Protein AF-A0A960K7E5-F1 (afdb_monomer)

Solvent-accessible surface area (backbone atoms only — not comparable to full-atom values): 12917 Å² total; per-residue (Å²): 133,92,60,56,68,43,69,45,74,51,85,59,84,86,47,90,66,56,57,43,63,43,35,38,43,54,96,95,38,49,34,56,60,48,83,66,49,55,60,58,50,51,51,51,33,57,78,67,61,69,40,82,93,69,65,78,57,83,45,80,41,66,62,38,75,45,74,95,85,47,60,31,55,29,33,35,32,34,93,85,34,39,33,42,33,39,74,40,79,32,82,43,71,47,98,89,32,36,32,28,36,52,84,50,71,50,72,65,62,34,49,53,48,53,44,42,28,70,62,35,52,101,47,26,43,20,35,39,38,35,38,26,38,34,78,76,62,67,31,36,29,55,15,59,74,40,21,49,66,40,26,52,46,55,48,51,28,41,76,59,60,32,43,74,44,28,34,33,26,46,59,55,101,89,47,78,42,78,77,45,80,36,52,63,48,72,71,84,73,75,43,66,63,57,51,50,53,57,55,58,71,67,49,79,79,74,82,75,78,76,53,74,66,65,65,53,64,68,70,72,79,78,79,92,134

Mean predicted aligned error: 7.91 Å

Structure (mmCIF, N/CA/C/O backbone):
data_AF-A0A960K7E5-F1
#
_entry.id   AF-A0A960K7E5-F1
#
loop_
_atom_site.group_PDB
_atom_site.id
_atom_site.type_symbol
_atom_site.label_atom_id
_atom_site.label_alt_id
_atom_site.label_comp_id
_atom_site.label_asym_id
_atom_site.label_entity_id
_atom_site.label_seq_id
_atom_site.pdbx_PDB_ins_code
_atom_site.Cartn_x
_atom_site.Cartn_y
_atom_site.Cartn_z
_atom_site.occupancy
_atom_site.B_iso_or_equiv
_atom_site.auth_seq_id
_atom_site.auth_comp_id
_atom_site.auth_asym_id
_atom_site.auth_atom_id
_atom_site.pdbx_PDB_model_num
ATOM 1 N N . PRO A 1 1 ? 16.855 0.083 -18.896 1.00 81.56 1 PRO A N 1
ATOM 2 C CA . PRO A 1 1 ? 16.862 0.810 -20.190 1.00 81.56 1 PRO A CA 1
ATOM 3 C C . PRO A 1 1 ? 16.372 -0.103 -21.315 1.00 81.56 1 PRO A C 1
ATOM 5 O O . PRO A 1 1 ? 16.656 -1.294 -21.247 1.00 81.56 1 PRO A O 1
ATOM 8 N N . GLY A 1 2 ? 15.638 0.425 -22.300 1.00 90.25 2 GLY A N 1
ATOM 9 C CA . GLY A 1 2 ? 15.092 -0.371 -23.412 1.00 90.25 2 GLY A CA 1
ATOM 10 C C . GLY A 1 2 ? 13.766 -1.089 -23.129 1.00 90.25 2 GLY A C 1
ATOM 11 O O . GLY A 1 2 ? 13.328 -1.879 -23.956 1.00 90.25 2 GLY A O 1
ATOM 12 N N . LEU A 1 3 ? 13.130 -0.824 -21.984 1.00 93.38 3 LEU A N 1
ATOM 13 C CA . LEU A 1 3 ? 11.793 -1.339 -21.682 1.00 93.38 3 LEU A CA 1
ATOM 14 C C . LEU A 1 3 ? 10.736 -0.568 -22.473 1.00 93.38 3 LEU A C 1
ATOM 16 O O . LEU A 1 3 ? 10.879 0.641 -22.678 1.00 93.38 3 LEU A O 1
ATOM 20 N N . ARG A 1 4 ? 9.654 -1.250 -22.860 1.00 94.75 4 ARG A N 1
ATOM 21 C CA . ARG A 1 4 ? 8.454 -0.567 -23.346 1.00 94.75 4 ARG A CA 1
ATOM 22 C C . ARG A 1 4 ? 7.813 0.176 -22.179 1.00 94.75 4 ARG A C 1
ATOM 24 O O . ARG A 1 4 ? 7.693 -0.364 -21.080 1.00 94.75 4 ARG A O 1
ATOM 31 N N . VAL A 1 5 ? 7.416 1.418 -22.425 1.00 95.81 5 VAL A N 1
ATOM 32 C CA . VAL A 1 5 ? 6.756 2.269 -21.438 1.00 95.81 5 VAL A CA 1
ATOM 33 C C . VAL A 1 5 ? 5.568 2.975 -22.068 1.00 95.81 5 VAL A C 1
ATOM 35 O O . VAL A 1 5 ? 5.563 3.222 -23.274 1.00 95.81 5 VAL A O 1
ATOM 38 N N . TRP A 1 6 ? 4.596 3.339 -21.239 1.00 95.31 6 TRP A N 1
ATOM 39 C CA . TRP A 1 6 ? 3.506 4.224 -21.628 1.00 95.31 6 TRP A CA 1
ATOM 40 C C . TRP A 1 6 ? 3.573 5.491 -20.796 1.00 95.31 6 TRP A C 1
ATOM 42 O O . TRP A 1 6 ? 3.848 5.459 -19.591 1.00 95.31 6 TRP A O 1
ATOM 52 N N . ILE A 1 7 ? 3.333 6.608 -21.469 1.00 94.31 7 ILE A N 1
ATOM 53 C CA . ILE A 1 7 ? 3.352 7.936 -20.878 1.00 94.31 7 ILE A CA 1
ATOM 54 C C . ILE A 1 7 ? 2.033 8.637 -21.175 1.00 94.31 7 ILE A C 1
ATOM 56 O O . ILE A 1 7 ? 1.491 8.506 -22.271 1.00 94.31 7 ILE A O 1
ATOM 60 N N . SER A 1 8 ? 1.540 9.404 -20.211 1.00 91.31 8 SER A N 1
ATOM 61 C CA . SER A 1 8 ? 0.435 10.338 -20.414 1.00 91.31 8 SER A CA 1
ATOM 62 C C . SER A 1 8 ? 0.988 11.749 -20.587 1.00 91.31 8 SER A C 1
ATOM 64 O O . SER A 1 8 ? 2.066 12.078 -20.078 1.00 91.31 8 SER A O 1
ATOM 66 N N . ARG A 1 9 ? 0.268 12.604 -21.315 1.00 92.56 9 ARG A N 1
ATOM 67 C CA . ARG A 1 9 ? 0.568 14.038 -21.362 1.00 92.56 9 ARG A CA 1
ATOM 68 C C . ARG A 1 9 ? -0.088 14.708 -20.158 1.00 92.56 9 ARG A C 1
ATOM 70 O O . ARG A 1 9 ? -1.246 14.452 -19.863 1.00 92.56 9 ARG A O 1
ATOM 77 N N . ALA A 1 10 ? 0.651 15.562 -19.462 1.00 89.44 10 ALA A N 1
ATOM 78 C CA . ALA A 1 10 ? 0.099 16.359 -18.378 1.00 89.44 10 ALA A CA 1
ATOM 79 C C . ALA A 1 10 ? -0.728 17.522 -18.942 1.00 89.44 10 ALA A C 1
ATOM 81 O O . ALA A 1 10 ? -0.218 18.298 -19.753 1.00 89.44 10 ALA A O 1
ATOM 82 N N . ASP A 1 11 ? -1.953 17.690 -18.445 1.00 86.81 11 ASP A N 1
ATOM 83 C CA . ASP A 1 11 ? -2.850 18.767 -18.887 1.00 86.81 11 ASP A CA 1
ATOM 84 C C . ASP A 1 11 ? -2.437 20.145 -18.360 1.00 86.81 11 ASP A C 1
ATOM 86 O O . ASP A 1 11 ? -2.745 21.166 -18.966 1.00 86.81 11 ASP A O 1
ATOM 90 N N . ASN A 1 12 ? -1.712 20.199 -17.235 1.00 89.25 12 ASN A N 1
ATOM 91 C CA . ASN A 1 12 ? -1.279 21.460 -16.639 1.00 89.25 12 ASN A CA 1
ATOM 92 C C . ASN A 1 12 ? -0.155 22.111 -17.478 1.00 89.25 12 ASN A C 1
ATOM 94 O O . ASN A 1 12 ? 0.987 21.625 -17.447 1.00 89.25 12 ASN A O 1
ATOM 98 N N . PRO A 1 13 ? -0.409 23.255 -18.144 1.00 87.81 13 PRO A N 1
ATOM 99 C CA . PRO A 1 13 ? 0.581 23.903 -18.997 1.00 87.81 13 PRO A CA 1
ATOM 100 C C . PRO A 1 13 ? 1.795 24.420 -18.212 1.00 87.81 13 PRO A C 1
ATOM 102 O O . PRO A 1 13 ? 2.893 24.462 -18.768 1.00 87.81 13 PRO A O 1
ATOM 105 N N . ALA A 1 14 ? 1.649 24.726 -16.917 1.00 92.62 14 ALA A N 1
ATOM 106 C CA . ALA A 1 14 ? 2.730 25.206 -16.053 1.00 92.62 14 ALA A CA 1
ATOM 107 C C . ALA A 1 14 ? 3.684 24.092 -15.580 1.00 92.62 14 ALA A C 1
ATOM 109 O O . ALA A 1 14 ? 4.725 24.369 -14.981 1.00 92.62 14 ALA A O 1
ATOM 110 N N . ARG A 1 15 ? 3.370 22.814 -15.835 1.00 91.56 15 ARG A N 1
ATOM 111 C CA . ARG A 1 15 ? 4.201 21.696 -15.371 1.00 91.56 15 ARG A CA 1
ATOM 112 C C . ARG A 1 15 ? 5.548 21.679 -16.103 1.00 91.56 15 ARG A C 1
ATOM 114 O O . ARG A 1 15 ? 5.587 21.738 -17.336 1.00 91.56 15 ARG A O 1
ATOM 121 N N . LYS A 1 16 ? 6.650 21.553 -15.348 1.00 94.44 16 LYS A N 1
ATOM 122 C CA . LYS A 1 16 ? 8.018 21.468 -15.900 1.00 94.44 16 LYS A CA 1
ATOM 123 C C . LYS A 1 16 ? 8.194 20.242 -16.801 1.00 94.44 16 LYS A C 1
ATOM 125 O O . LYS A 1 16 ? 8.736 20.356 -17.892 1.00 94.44 16 LYS A O 1
ATOM 130 N N . LEU A 1 17 ? 7.706 19.082 -16.354 1.00 93.38 17 LEU A N 1
ATOM 131 C CA . LEU A 1 17 ? 7.693 17.842 -17.135 1.00 93.38 17 LEU A CA 1
ATOM 132 C C . LEU A 1 17 ? 6.308 17.645 -17.759 1.00 93.38 17 LEU A C 1
ATOM 134 O O . LEU A 1 17 ? 5.315 17.504 -17.040 1.00 93.38 17 LEU A O 1
ATOM 138 N N . LYS A 1 18 ? 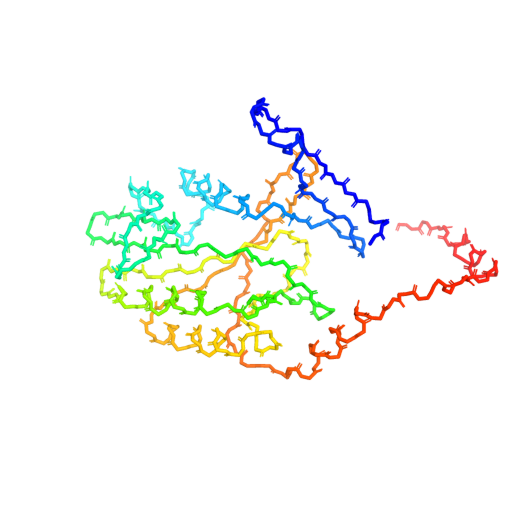6.258 17.649 -19.097 1.00 93.81 18 LYS A N 1
ATOM 139 C CA . LYS A 1 18 ? 5.015 17.574 -19.888 1.00 93.81 18 LYS A CA 1
ATOM 140 C C . LYS A 1 18 ? 4.397 16.182 -19.954 1.00 93.81 18 LYS A C 1
ATOM 142 O O . LYS A 1 18 ? 3.259 16.064 -20.389 1.00 93.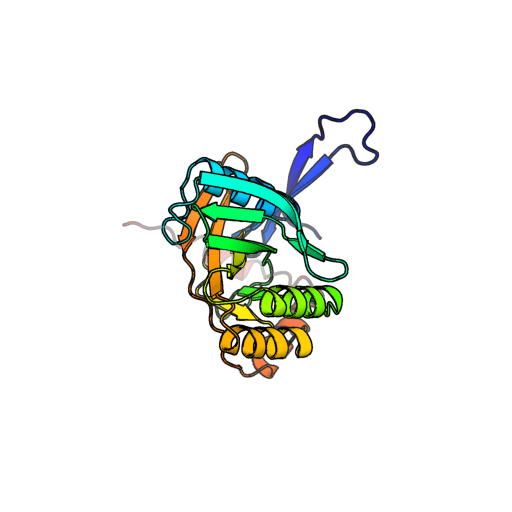81 18 LYS A O 1
ATOM 147 N N . TYR A 1 19 ? 5.127 15.162 -19.523 1.00 93.56 19 TYR A N 1
ATOM 148 C CA . TYR A 1 19 ? 4.677 13.780 -19.550 1.00 93.56 19 TYR A CA 1
ATOM 149 C C . TYR A 1 19 ? 4.834 13.134 -18.175 1.00 93.56 19 TYR A C 1
ATOM 151 O O . TYR A 1 19 ? 5.739 13.493 -17.415 1.00 93.56 19 TYR A O 1
ATOM 159 N N . THR A 1 20 ? 3.951 12.191 -17.868 1.00 90.88 20 THR A N 1
ATOM 160 C CA . THR A 1 20 ? 4.031 11.320 -16.693 1.00 90.88 20 THR A CA 1
ATOM 161 C C . THR A 1 20 ? 4.269 9.897 -17.169 1.00 90.88 20 THR A C 1
ATOM 163 O O . THR A 1 20 ? 3.672 9.461 -18.148 1.00 90.88 20 THR A O 1
ATOM 166 N N . TRP A 1 21 ? 5.166 9.179 -16.497 1.00 92.88 21 TRP A N 1
ATOM 167 C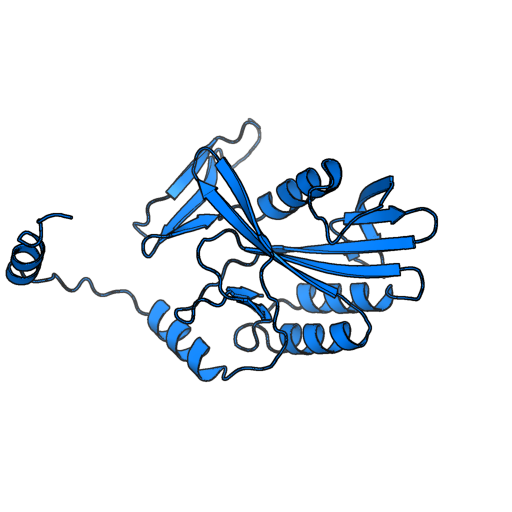 CA . TRP A 1 21 ? 5.385 7.762 -16.758 1.00 92.88 21 TRP A CA 1
ATOM 168 C C . TRP A 1 21 ? 4.335 6.940 -16.012 1.00 92.88 21 TRP A C 1
ATOM 170 O O . TRP A 1 21 ? 4.330 6.918 -14.781 1.00 92.88 21 TRP A O 1
ATOM 180 N N . GLU A 1 22 ? 3.455 6.283 -16.765 1.00 92.31 22 GLU A N 1
ATOM 181 C CA . GLU A 1 22 ? 2.301 5.556 -16.226 1.00 92.31 22 GLU A CA 1
ATOM 182 C C . GLU A 1 22 ? 2.576 4.063 -16.056 1.00 92.31 22 GLU A C 1
ATOM 184 O O . GLU A 1 22 ? 2.198 3.463 -15.047 1.00 92.31 22 GLU A O 1
ATOM 189 N N . LEU A 1 23 ? 3.218 3.458 -17.061 1.00 94.44 23 LEU A N 1
ATOM 190 C CA . LEU A 1 23 ? 3.377 2.012 -17.167 1.00 94.44 23 LEU A CA 1
ATOM 191 C C . LEU A 1 23 ? 4.747 1.616 -17.694 1.00 94.44 23 LEU A C 1
ATOM 193 O O . LEU A 1 23 ? 5.305 2.279 -18.572 1.00 94.44 23 LEU A O 1
ATOM 197 N N . ALA A 1 24 ? 5.239 0.472 -17.238 1.00 94.38 24 ALA A N 1
ATOM 198 C CA . ALA A 1 24 ? 6.416 -0.191 -17.784 1.00 94.38 24 ALA A CA 1
ATOM 199 C C . ALA A 1 24 ? 6.124 -1.666 -18.061 1.00 94.38 24 ALA A C 1
ATOM 201 O O . ALA A 1 24 ? 5.504 -2.334 -17.237 1.00 94.38 24 ALA A O 1
ATOM 202 N N . GLU A 1 25 ? 6.599 -2.181 -19.192 1.00 93.06 25 GLU A N 1
ATOM 203 C CA . GLU A 1 25 ? 6.584 -3.611 -19.494 1.00 93.06 25 GLU A CA 1
ATOM 204 C C . GLU A 1 25 ? 7.951 -4.215 -19.166 1.00 93.06 25 GLU A C 1
ATOM 206 O O . GLU A 1 25 ? 8.972 -3.788 -19.711 1.00 93.06 25 GLU A O 1
ATOM 211 N N . ALA A 1 26 ? 7.976 -5.209 -18.283 1.00 89.88 26 ALA A N 1
ATOM 212 C CA . ALA A 1 26 ? 9.170 -5.977 -17.949 1.00 89.88 26 ALA A CA 1
ATOM 213 C C . ALA A 1 26 ? 8.796 -7.438 -17.684 1.00 89.88 26 ALA A C 1
ATOM 215 O O . ALA A 1 26 ? 7.765 -7.717 -17.076 1.00 89.88 26 ALA A O 1
ATOM 216 N N . ASP A 1 27 ? 9.626 -8.377 -18.142 1.00 85.62 27 ASP A N 1
ATOM 217 C CA . ASP A 1 27 ? 9.429 -9.819 -17.929 1.00 85.62 27 ASP A CA 1
ATOM 218 C C . ASP A 1 27 ? 8.019 -10.319 -18.324 1.00 85.62 27 ASP A C 1
ATOM 220 O O . ASP A 1 27 ? 7.414 -11.137 -17.630 1.00 85.62 27 ASP A O 1
ATOM 224 N N . GLY A 1 28 ? 7.463 -9.774 -19.416 1.00 86.81 28 GLY A N 1
ATOM 225 C CA . GLY A 1 28 ? 6.116 -10.101 -19.906 1.00 86.81 28 GLY A CA 1
ATOM 226 C C . GLY A 1 28 ? 4.969 -9.587 -19.025 1.00 86.81 28 GLY A C 1
ATOM 227 O O . GLY A 1 28 ? 3.845 -10.074 -19.133 1.00 86.81 28 GLY A O 1
ATOM 228 N N . ARG A 1 29 ? 5.235 -8.636 -18.121 1.00 89.94 29 ARG A N 1
ATOM 229 C CA . ARG A 1 29 ? 4.251 -8.043 -17.206 1.00 89.94 29 ARG A CA 1
ATOM 230 C C . ARG A 1 29 ? 4.234 -6.529 -17.328 1.00 89.94 29 ARG A C 1
ATOM 232 O O . ARG A 1 29 ? 5.275 -5.905 -17.516 1.00 89.94 29 ARG A O 1
ATOM 239 N N . ILE A 1 30 ? 3.052 -5.948 -17.147 1.00 92.31 30 ILE A N 1
ATOM 240 C CA . ILE A 1 30 ? 2.865 -4.500 -17.056 1.00 92.31 30 ILE A CA 1
ATOM 241 C C . ILE A 1 30 ? 2.837 -4.089 -15.581 1.00 92.31 30 ILE A C 1
ATOM 243 O O . ILE A 1 30 ? 2.113 -4.679 -14.776 1.00 92.31 30 ILE A O 1
ATOM 247 N N . TYR A 1 31 ? 3.621 -3.068 -15.246 1.00 92.75 31 TYR A N 1
ATOM 248 C CA . TYR A 1 31 ? 3.729 -2.480 -13.914 1.00 92.75 31 TYR A CA 1
ATOM 249 C C . TYR A 1 31 ? 3.270 -1.025 -13.946 1.00 92.75 31 TYR A C 1
ATOM 251 O O . TYR A 1 31 ? 3.716 -0.262 -14.803 1.00 92.75 31 TYR A O 1
ATOM 259 N N . GLY A 1 32 ? 2.427 -0.630 -12.991 1.00 92.50 32 GLY A N 1
ATOM 260 C CA . GLY A 1 32 ? 2.074 0.773 -12.766 1.00 92.50 32 GLY A CA 1
ATOM 261 C C . GLY A 1 32 ? 3.199 1.535 -12.077 1.00 92.50 32 GLY A C 1
ATOM 262 O O . GLY A 1 32 ? 3.615 1.159 -10.981 1.00 92.50 32 GLY A O 1
ATOM 263 N N . THR A 1 33 ? 3.677 2.611 -12.699 1.00 90.06 33 THR A N 1
ATOM 264 C CA . THR A 1 33 ? 4.797 3.421 -12.192 1.00 90.06 33 THR A CA 1
ATOM 265 C C . THR A 1 33 ? 4.353 4.706 -11.502 1.00 90.06 33 THR A C 1
ATOM 267 O O . THR A 1 33 ? 5.121 5.264 -10.719 1.00 90.06 33 THR A O 1
ATOM 270 N N . ASP A 1 34 ? 3.118 5.167 -11.731 1.00 87.62 34 ASP A N 1
ATOM 271 C CA . ASP A 1 34 ? 2.588 6.343 -11.039 1.00 87.62 34 ASP A CA 1
ATOM 272 C C . ASP A 1 34 ? 2.367 6.039 -9.546 1.00 87.62 34 ASP A C 1
ATOM 274 O O . ASP A 1 34 ? 1.553 5.197 -9.143 1.00 87.62 34 ASP A O 1
ATOM 278 N N . THR A 1 35 ? 3.118 6.747 -8.703 1.00 83.62 35 THR A N 1
ATOM 279 C CA . THR A 1 35 ? 3.055 6.625 -7.248 1.00 83.62 35 THR A CA 1
ATOM 280 C C . THR A 1 35 ? 1.862 7.341 -6.624 1.00 83.62 35 THR A C 1
ATOM 282 O O . THR A 1 35 ? 1.485 6.997 -5.507 1.00 83.62 35 THR A O 1
ATOM 285 N N . GLY A 1 36 ? 1.229 8.276 -7.338 1.00 87.44 36 GLY A N 1
ATOM 286 C CA . GLY A 1 36 ? 0.004 8.955 -6.913 1.00 87.44 36 GLY A CA 1
ATOM 287 C C . GLY A 1 36 ? -1.283 8.225 -7.309 1.00 87.44 36 GLY A C 1
ATOM 288 O O . GLY A 1 36 ? -2.343 8.494 -6.737 1.00 87.44 36 GLY A O 1
ATOM 289 N N . LEU A 1 37 ? -1.217 7.289 -8.262 1.00 91.06 37 LEU A N 1
ATOM 290 C CA . LEU A 1 37 ? -2.380 6.529 -8.725 1.00 91.06 37 LEU A CA 1
ATOM 291 C C . LEU A 1 37 ? -3.066 5.697 -7.621 1.00 91.06 37 LEU A C 1
ATOM 293 O O . LEU A 1 37 ? -4.296 5.746 -7.561 1.00 91.06 37 LEU A O 1
ATOM 297 N N . PRO A 1 38 ? -2.353 5.001 -6.708 1.00 94.75 38 PRO A N 1
ATOM 298 C CA . PRO A 1 38 ? -2.977 4.242 -5.623 1.00 94.75 38 PRO A CA 1
ATOM 299 C C . PRO A 1 38 ? -3.942 5.060 -4.774 1.00 94.75 38 PRO A C 1
ATOM 301 O O . PRO A 1 38 ? -5.067 4.623 -4.558 1.00 94.75 38 PRO A O 1
ATOM 304 N N . ASN A 1 39 ? -3.551 6.261 -4.338 1.00 96.00 39 ASN A N 1
ATOM 305 C CA . ASN A 1 39 ? -4.419 7.103 -3.514 1.00 96.00 39 ASN A CA 1
ATOM 306 C C . ASN A 1 39 ? -5.657 7.540 -4.305 1.00 96.00 39 ASN A C 1
ATOM 308 O O . ASN A 1 39 ? -6.774 7.449 -3.799 1.00 96.00 39 ASN A O 1
ATOM 312 N N . ARG A 1 40 ? -5.494 7.945 -5.574 1.00 94.94 40 ARG A N 1
ATOM 313 C CA . ARG A 1 40 ? -6.633 8.311 -6.439 1.00 94.94 40 ARG A CA 1
ATOM 314 C C . ARG A 1 40 ? -7.581 7.132 -6.669 1.00 94.94 40 ARG A C 1
ATOM 316 O O . ARG A 1 40 ? -8.796 7.314 -6.631 1.00 94.94 40 ARG A O 1
ATOM 323 N N . LEU A 1 41 ? -7.038 5.936 -6.885 1.00 95.81 41 LEU A N 1
ATOM 324 C CA . LEU A 1 41 ? -7.813 4.709 -7.048 1.00 95.81 41 LEU A CA 1
ATOM 325 C C . LEU A 1 41 ? -8.568 4.367 -5.762 1.00 95.81 41 LEU A C 1
ATOM 327 O O . LEU A 1 41 ? -9.781 4.192 -5.800 1.00 95.81 41 LEU A O 1
ATOM 331 N N . VAL A 1 42 ? -7.875 4.313 -4.622 1.00 97.38 42 VAL A N 1
ATOM 332 C CA . VAL A 1 42 ? -8.484 3.988 -3.326 1.00 97.38 42 VAL A CA 1
ATOM 333 C C . VAL A 1 42 ? -9.579 4.988 -2.978 1.00 97.38 42 VAL A C 1
ATOM 335 O O . VAL A 1 42 ? -10.647 4.562 -2.550 1.00 97.38 42 VAL A O 1
ATOM 338 N N . ARG A 1 43 ? -9.383 6.283 -3.252 1.00 96.38 43 ARG A N 1
ATOM 339 C CA . ARG A 1 43 ? -10.434 7.292 -3.093 1.00 96.38 43 ARG A CA 1
ATOM 340 C C . ARG A 1 43 ? -11.706 6.920 -3.859 1.00 96.38 43 ARG A C 1
ATOM 342 O O . ARG A 1 43 ? -12.768 6.860 -3.249 1.00 96.38 43 ARG A O 1
ATOM 349 N N . LYS A 1 44 ? -11.597 6.612 -5.157 1.00 95.44 44 LYS A N 1
ATOM 350 C CA . LYS A 1 44 ? -12.751 6.208 -5.982 1.00 95.44 44 LYS A CA 1
ATOM 351 C C . LYS A 1 44 ? -13.410 4.931 -5.460 1.00 95.44 44 LYS A C 1
ATOM 353 O O . LYS A 1 44 ? -14.632 4.851 -5.399 1.00 95.44 44 LYS A O 1
ATOM 358 N N . LEU A 1 45 ? -12.611 3.942 -5.055 1.00 95.62 45 LEU A N 1
ATOM 359 C CA . LEU A 1 45 ? -13.131 2.696 -4.488 1.00 95.62 45 LEU A CA 1
ATOM 360 C C . LEU A 1 45 ? -13.884 2.936 -3.174 1.00 95.62 45 LEU A C 1
ATOM 362 O O . LEU A 1 45 ? -14.865 2.247 -2.907 1.00 95.62 45 LEU A O 1
ATOM 366 N N . LEU A 1 46 ? -13.441 3.897 -2.359 1.00 95.94 46 LEU A N 1
ATOM 367 C CA . LEU A 1 46 ? -14.130 4.284 -1.132 1.00 95.94 46 LEU A CA 1
ATOM 368 C C . LEU A 1 46 ? -15.436 5.035 -1.434 1.00 95.94 46 LEU A C 1
ATOM 370 O O . LEU A 1 46 ? -16.497 4.666 -0.943 1.00 95.94 46 LEU A O 1
ATOM 374 N N . GLU A 1 47 ? -15.389 6.048 -2.297 1.00 93.06 47 GLU A N 1
ATOM 375 C CA . GLU A 1 47 ? -16.574 6.824 -2.695 1.00 93.06 47 GLU A CA 1
ATOM 376 C C . GLU A 1 47 ? -17.666 5.921 -3.299 1.00 93.06 47 GLU A C 1
ATOM 378 O O . GLU A 1 47 ? -18.841 6.052 -2.957 1.00 93.06 47 GLU A O 1
ATOM 383 N N . ASN A 1 48 ? -17.268 4.919 -4.090 1.00 92.81 48 ASN A N 1
ATOM 384 C CA . ASN A 1 48 ? -18.172 3.942 -4.704 1.00 92.81 48 ASN A CA 1
ATOM 385 C C . ASN A 1 48 ? -18.466 2.711 -3.825 1.00 92.81 48 ASN A C 1
ATOM 387 O O . ASN A 1 48 ? -19.146 1.789 -4.273 1.00 92.81 48 ASN A O 1
ATOM 391 N N . ARG A 1 49 ? -17.943 2.650 -2.592 1.00 92.06 49 ARG A N 1
ATOM 392 C CA . ARG A 1 49 ? -18.132 1.529 -1.646 1.00 92.06 49 ARG A CA 1
ATOM 393 C C . ARG A 1 49 ? -17.710 0.153 -2.198 1.00 92.06 49 ARG A C 1
ATOM 395 O O . ARG A 1 49 ? -18.283 -0.874 -1.843 1.00 92.06 49 ARG A O 1
ATOM 402 N N . GLN A 1 50 ? -16.663 0.113 -3.021 1.00 92.88 50 GLN A N 1
ATOM 403 C CA . GLN A 1 50 ? -16.160 -1.086 -3.712 1.00 92.88 50 GLN A CA 1
ATOM 404 C C . GLN A 1 50 ? -15.100 -1.876 -2.918 1.00 92.88 50 GLN A C 1
ATOM 406 O O . GLN A 1 50 ? -14.495 -2.810 -3.439 1.00 92.88 50 GLN A O 1
ATOM 411 N N . LEU A 1 51 ? -14.868 -1.531 -1.647 1.00 92.12 51 LEU A N 1
ATOM 412 C CA . LEU A 1 51 ? -13.995 -2.276 -0.734 1.00 92.12 51 LEU A CA 1
ATOM 413 C C . LEU A 1 51 ? -14.850 -2.979 0.333 1.00 92.12 51 LEU A C 1
ATOM 415 O O . LEU A 1 51 ? -15.031 -2.429 1.415 1.00 92.12 51 LEU A O 1
ATOM 419 N N . PRO A 1 52 ? -15.376 -4.195 0.090 1.00 86.81 52 PRO A N 1
ATOM 420 C CA . PRO A 1 52 ? -16.393 -4.812 0.953 1.00 86.81 52 PRO A CA 1
ATOM 421 C C . PRO A 1 52 ? -15.932 -5.088 2.399 1.00 86.81 52 PRO A C 1
ATOM 423 O O . PRO A 1 52 ? -16.752 -5.168 3.313 1.00 86.81 52 PRO A O 1
ATOM 426 N N . TRP A 1 53 ? -14.620 -5.189 2.641 1.00 89.50 53 TRP A N 1
ATOM 427 C CA . TRP A 1 53 ? -14.046 -5.323 3.991 1.00 89.50 53 TRP A CA 1
ATOM 428 C C . TRP A 1 53 ? -13.820 -3.983 4.712 1.00 89.50 53 TRP A C 1
ATOM 430 O O . TRP A 1 53 ? -13.524 -3.970 5.906 1.00 89.50 53 TRP A O 1
ATOM 440 N N . LEU A 1 54 ? -13.959 -2.864 4.002 1.00 87.00 54 LEU A N 1
ATOM 441 C CA . LEU A 1 54 ? -13.959 -1.499 4.519 1.00 87.00 54 LEU A CA 1
ATOM 442 C C . LEU A 1 54 ? -15.329 -0.895 4.202 1.00 87.00 54 LEU A C 1
ATOM 444 O O . LEU A 1 54 ? -15.477 -0.124 3.263 1.00 87.00 54 LEU A O 1
ATOM 448 N N . THR A 1 55 ? -16.354 -1.298 4.950 1.00 78.38 55 THR A N 1
ATOM 449 C CA . THR A 1 55 ? -17.745 -0.907 4.686 1.00 78.38 55 THR A CA 1
ATOM 450 C C . THR A 1 55 ? -18.382 -0.141 5.835 1.00 78.38 55 THR A C 1
ATOM 452 O O . THR A 1 55 ? -17.921 -0.152 6.983 1.00 78.38 55 THR A O 1
ATOM 455 N N . GLY A 1 56 ? -19.490 0.519 5.491 1.00 80.12 56 GLY A N 1
ATOM 456 C CA . GLY A 1 56 ? -20.417 1.129 6.432 1.00 80.12 56 GLY A CA 1
ATOM 457 C C . GLY A 1 56 ? -20.039 2.528 6.891 1.00 80.12 56 GLY A C 1
ATOM 458 O O . GLY A 1 56 ? -20.687 3.005 7.806 1.00 80.12 56 GLY A O 1
ATOM 459 N N . TYR A 1 57 ? -19.020 3.173 6.323 1.00 92.19 57 TYR A N 1
ATOM 460 C CA . TYR A 1 57 ? -18.785 4.595 6.579 1.00 92.19 57 TYR A CA 1
ATOM 461 C C . TYR A 1 57 ? -19.781 5.471 5.817 1.00 92.19 57 TYR A C 1
ATOM 463 O O . TYR A 1 57 ? -20.244 5.128 4.727 1.00 92.19 57 TYR A O 1
ATOM 471 N N . ASP A 1 58 ? -20.050 6.625 6.409 1.00 91.69 58 ASP A N 1
ATOM 472 C CA . ASP A 1 58 ? -20.917 7.674 5.882 1.00 91.69 58 ASP A CA 1
ATOM 473 C C . ASP A 1 58 ? -20.092 8.893 5.440 1.00 91.69 58 ASP A C 1
ATOM 475 O O . ASP A 1 58 ? -20.574 9.736 4.692 1.00 91.69 58 ASP A O 1
ATOM 479 N N . GLU A 1 59 ? -18.829 8.972 5.874 1.00 95.12 59 GLU A N 1
ATOM 480 C CA . GLU A 1 59 ? -17.909 10.064 5.566 1.00 95.12 59 GLU A CA 1
ATOM 481 C C . GLU A 1 59 ? -16.523 9.524 5.194 1.00 95.12 59 GLU A C 1
ATOM 483 O O . GLU A 1 59 ? -16.026 8.581 5.820 1.00 95.12 59 GLU A O 1
ATOM 488 N N . VAL A 1 60 ? -15.903 10.153 4.192 1.00 96.44 60 VAL A N 1
ATOM 489 C CA . VAL A 1 60 ? -14.534 9.900 3.725 1.00 96.44 60 VAL A CA 1
ATOM 490 C C . VAL A 1 60 ? -13.804 11.239 3.658 1.00 96.44 60 VAL A C 1
ATOM 492 O O . VAL A 1 60 ? -14.187 12.112 2.883 1.00 96.44 60 VAL A O 1
ATOM 495 N N . VAL A 1 61 ? -12.746 11.403 4.451 1.00 96.88 61 VAL A N 1
ATOM 496 C CA . VAL A 1 61 ? -11.924 12.621 4.488 1.00 96.88 61 VAL A CA 1
ATOM 497 C C . VAL A 1 61 ? -10.485 12.266 4.115 1.00 96.88 61 VAL A C 1
ATOM 499 O O . VAL A 1 61 ? -9.837 11.540 4.871 1.00 96.88 61 VAL A O 1
ATOM 502 N N . PRO A 1 62 ? -9.960 12.743 2.975 1.00 96.81 62 PRO A N 1
ATOM 503 C CA . PRO A 1 62 ? -8.560 12.534 2.627 1.00 96.81 62 PRO A CA 1
ATOM 504 C C . PRO A 1 62 ? -7.630 13.412 3.477 1.00 96.81 62 PRO A C 1
ATOM 506 O O . PRO A 1 62 ? -8.042 14.463 3.972 1.00 96.81 62 PRO A O 1
ATOM 509 N N . GLU A 1 63 ? -6.362 13.014 3.603 1.00 95.12 63 GLU A N 1
ATOM 510 C CA . GLU A 1 63 ? -5.282 13.842 4.179 1.00 95.12 63 GLU A CA 1
ATOM 511 C C . GLU A 1 63 ? -5.565 14.359 5.607 1.00 95.12 63 GLU A C 1
ATOM 513 O O . GLU A 1 63 ? -5.144 15.455 6.011 1.00 95.12 63 GLU A O 1
ATOM 518 N N . LYS A 1 64 ? -6.299 13.572 6.403 1.00 95.69 64 LYS A N 1
ATOM 519 C CA . LYS A 1 64 ? -6.676 13.939 7.772 1.00 95.69 64 LYS A CA 1
ATOM 520 C C . LYS A 1 64 ? -5.436 13.918 8.667 1.00 95.69 64 LYS A C 1
ATOM 522 O O . LYS A 1 64 ? -4.740 12.910 8.761 1.00 95.69 64 LYS A O 1
ATOM 527 N N . ARG A 1 65 ? -5.166 15.032 9.355 1.00 93.75 65 ARG A N 1
ATOM 528 C CA . ARG A 1 65 ? -4.097 15.105 10.365 1.00 93.75 65 ARG A CA 1
ATOM 529 C C . ARG A 1 65 ? -4.402 14.186 11.546 1.00 93.75 65 ARG A C 1
ATOM 531 O O . ARG A 1 65 ? -5.537 14.166 12.019 1.00 93.75 65 ARG A O 1
ATOM 538 N N . TYR A 1 66 ? -3.380 13.480 12.015 1.00 88.25 66 TYR A N 1
ATOM 539 C CA . TYR A 1 66 ? -3.430 12.606 13.183 1.00 88.25 66 TYR A CA 1
ATOM 540 C C . TYR A 1 66 ? -2.024 12.441 13.777 1.00 88.25 66 TYR A C 1
ATOM 542 O O . TYR A 1 66 ? -1.031 12.738 13.110 1.00 88.25 66 TYR A O 1
ATOM 550 N N . GLY A 1 67 ? -1.940 11.975 15.025 1.00 80.19 67 GLY A N 1
ATOM 551 C CA . GLY A 1 67 ? -0.659 11.886 15.726 1.00 80.19 67 GLY A CA 1
ATOM 552 C C . GLY A 1 67 ? -0.005 13.260 15.903 1.00 80.19 67 GLY A C 1
ATOM 553 O O . GLY A 1 67 ? -0.685 14.288 15.926 1.00 80.19 67 GLY A O 1
ATOM 554 N N . GLU A 1 68 ? 1.321 13.279 16.030 1.00 76.38 68 GLU A N 1
ATOM 555 C CA . GLU A 1 68 ? 2.064 14.523 16.254 1.00 76.38 68 GLU A CA 1
ATOM 556 C C . GLU A 1 68 ? 2.318 15.293 14.954 1.00 76.38 68 GLU A C 1
ATOM 558 O O . GLU A 1 68 ? 2.253 16.525 14.939 1.00 76.38 68 GLU A O 1
ATOM 563 N N . ARG A 1 69 ? 2.654 14.591 13.860 1.00 83.56 69 ARG A N 1
ATOM 564 C CA . ARG A 1 69 ? 3.108 15.224 12.604 1.00 83.56 69 ARG A CA 1
ATOM 565 C C . ARG A 1 69 ? 2.639 14.506 11.337 1.00 83.56 69 ARG A C 1
ATOM 567 O O . ARG A 1 69 ? 3.088 14.868 10.246 1.00 83.56 69 ARG A O 1
ATOM 574 N N . SER A 1 70 ? 1.732 13.537 11.449 1.00 89.19 70 SER A N 1
ATOM 575 C CA . SER A 1 70 ? 1.289 12.729 10.312 1.00 89.19 70 SER A CA 1
ATOM 576 C C . SER A 1 70 ? -0.058 13.164 9.738 1.00 89.19 70 SER A C 1
ATOM 578 O O . SER A 1 70 ? -0.894 13.827 10.360 1.00 89.19 70 SER A O 1
ATOM 580 N N . ARG A 1 71 ? -0.260 12.785 8.479 1.00 94.31 71 ARG A N 1
ATOM 581 C CA . ARG A 1 71 ? -1.557 12.782 7.807 1.00 94.31 71 ARG A CA 1
ATOM 582 C C . ARG A 1 71 ? -1.802 11.379 7.306 1.00 94.31 71 ARG A C 1
ATOM 584 O O . ARG A 1 71 ? -0.877 10.772 6.773 1.00 94.31 71 ARG A O 1
ATOM 591 N N . VAL A 1 72 ? -3.012 10.886 7.530 1.00 95.44 72 VAL A N 1
ATOM 592 C CA . VAL A 1 72 ? -3.437 9.597 6.997 1.00 95.44 72 VAL A CA 1
ATOM 593 C C . VAL A 1 72 ? -4.025 9.846 5.621 1.00 95.44 72 VAL A C 1
ATOM 595 O O . VAL A 1 72 ? -4.696 10.866 5.421 1.00 95.44 72 VAL A O 1
ATOM 598 N N . ASP A 1 73 ? -3.799 8.923 4.691 1.00 96.81 73 ASP A N 1
ATOM 599 C CA . ASP A 1 73 ? -4.314 9.063 3.329 1.00 96.81 73 ASP A CA 1
ATOM 600 C C . ASP A 1 73 ? -5.840 9.234 3.334 1.00 96.81 73 ASP A C 1
ATOM 602 O O . ASP A 1 73 ? -6.361 10.135 2.674 1.00 96.81 73 ASP A O 1
ATOM 606 N N . PHE A 1 74 ? -6.552 8.432 4.139 1.00 97.81 74 PHE A N 1
ATOM 607 C CA . PHE A 1 74 ? -7.998 8.551 4.327 1.00 97.81 74 PHE A CA 1
ATOM 608 C C . PHE A 1 74 ? -8.428 8.318 5.774 1.00 97.81 74 PHE A C 1
ATOM 610 O O . PHE A 1 7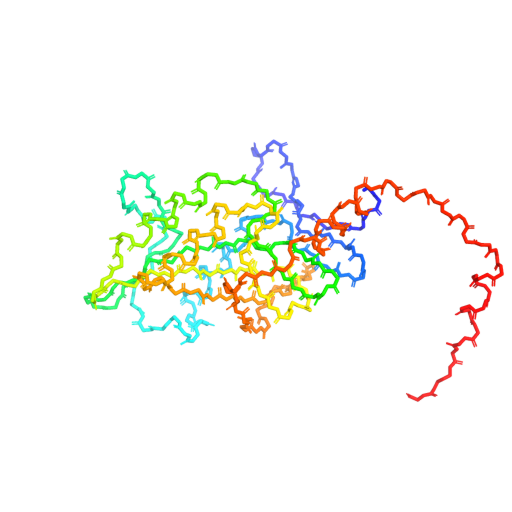4 ? -8.013 7.366 6.431 1.00 97.81 74 PHE A O 1
ATOM 617 N N . TRP A 1 75 ? -9.350 9.144 6.247 1.00 97.56 75 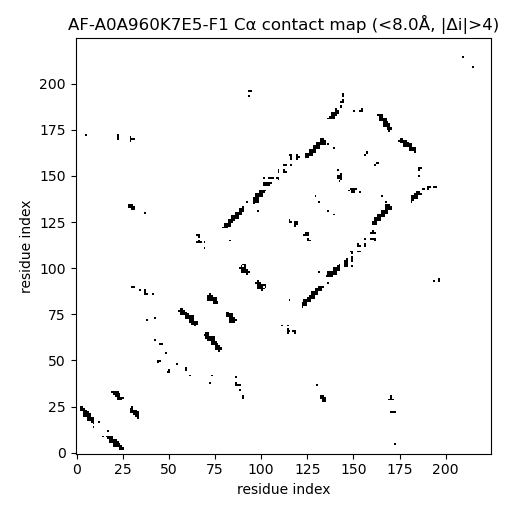TRP A N 1
ATOM 618 C CA . TRP A 1 75 ? -10.117 8.910 7.461 1.00 97.56 75 TRP A CA 1
ATOM 619 C C . TRP A 1 75 ? -11.571 8.624 7.098 1.00 97.56 75 TRP A C 1
ATOM 621 O O . TRP A 1 75 ? -12.187 9.357 6.325 1.00 97.56 75 TRP A O 1
ATOM 631 N N . LEU A 1 76 ? -12.112 7.540 7.645 1.00 97.19 76 LEU A N 1
ATOM 632 C CA . LEU A 1 76 ? -13.470 7.071 7.392 1.00 97.19 76 LEU A CA 1
ATOM 633 C C . LEU A 1 76 ? -14.261 7.109 8.695 1.00 97.19 76 LEU A C 1
ATOM 635 O O . LEU A 1 76 ? -13.759 6.656 9.727 1.00 97.19 76 LEU A O 1
ATOM 639 N N . ARG A 1 77 ? -15.517 7.558 8.654 1.00 95.81 77 ARG A N 1
ATOM 640 C CA . ARG A 1 77 ? -16.377 7.597 9.846 1.00 95.81 77 ARG A CA 1
ATOM 641 C C . ARG A 1 77 ? -17.718 6.919 9.620 1.00 95.81 77 ARG A C 1
ATOM 643 O O . ARG A 1 77 ? -18.372 7.133 8.607 1.00 95.81 77 ARG A O 1
ATOM 650 N N . ARG A 1 78 ? -18.138 6.132 10.615 1.00 92.88 78 ARG A N 1
ATOM 651 C CA . ARG A 1 78 ? -19.474 5.536 10.755 1.00 92.88 78 ARG A CA 1
ATOM 652 C C . ARG A 1 78 ? -20.020 5.854 12.141 1.00 92.88 78 ARG A C 1
ATOM 654 O O . ARG A 1 78 ? -19.631 5.208 13.121 1.00 92.88 78 ARG A O 1
ATOM 661 N N . GLY A 1 79 ? -20.910 6.835 12.252 1.00 92.06 79 GLY A N 1
ATOM 662 C CA . GLY A 1 79 ? -21.375 7.322 13.555 1.00 92.06 79 GLY A CA 1
ATOM 663 C C . GLY A 1 79 ? -20.198 7.714 14.462 1.00 92.06 79 GLY A C 1
ATOM 664 O O . GLY A 1 79 ? -19.491 8.675 14.168 1.00 92.06 79 GLY A O 1
ATOM 665 N N . ARG A 1 80 ? -19.975 6.948 15.544 1.00 91.56 80 ARG A N 1
ATOM 666 C CA . ARG A 1 80 ? -18.869 7.135 16.513 1.00 91.56 80 ARG A CA 1
ATOM 667 C C . ARG A 1 80 ? -17.648 6.238 16.266 1.00 91.56 80 ARG A C 1
ATOM 669 O O . ARG A 1 80 ? -16.761 6.198 17.114 1.00 91.56 80 ARG A O 1
ATOM 676 N N . ARG A 1 81 ? -17.644 5.444 15.192 1.00 94.62 81 ARG A N 1
ATOM 677 C CA . ARG A 1 81 ? -16.522 4.575 14.819 1.00 94.62 81 ARG A CA 1
ATOM 678 C C . ARG A 1 81 ? -15.705 5.242 13.724 1.00 94.62 81 ARG A C 1
ATOM 680 O O . ARG A 1 81 ? -16.267 5.683 12.726 1.00 94.62 81 ARG A O 1
ATOM 687 N N . GLU A 1 82 ? -14.395 5.241 13.893 1.00 95.75 82 GLU A N 1
ATOM 688 C CA . GLU A 1 82 ? -13.440 5.831 12.959 1.00 95.75 82 GLU A CA 1
ATOM 689 C C . GLU A 1 82 ? -12.548 4.751 12.349 1.00 95.75 82 GLU A C 1
ATOM 691 O O . GLU A 1 82 ? -12.354 3.668 12.913 1.00 95.75 82 GLU A O 1
ATOM 696 N N . THR A 1 83 ? -12.021 5.006 11.159 1.00 97.19 83 THR A N 1
ATOM 697 C CA . THR A 1 83 ? -10.997 4.177 10.527 1.00 97.19 83 THR A CA 1
ATOM 698 C C . THR A 1 83 ? -9.965 5.075 9.860 1.00 97.19 83 THR A C 1
ATOM 700 O O . THR A 1 83 ? -10.292 5.793 8.924 1.00 97.19 83 THR A O 1
ATOM 703 N N . TYR A 1 84 ? -8.730 5.022 10.348 1.00 97.44 84 TYR A N 1
ATOM 704 C CA . TYR A 1 84 ? -7.562 5.665 9.754 1.00 97.44 84 TYR A CA 1
ATOM 705 C C . TYR A 1 84 ? -6.952 4.665 8.770 1.00 97.44 84 TYR A C 1
ATOM 707 O O . TYR A 1 84 ? -6.539 3.575 9.173 1.00 97.44 84 TYR A O 1
ATOM 715 N N . LEU A 1 85 ? -6.974 5.000 7.483 1.00 97.75 85 LEU A N 1
ATOM 716 C CA . LEU A 1 85 ? -6.557 4.147 6.378 1.00 97.75 85 LEU A CA 1
ATOM 717 C C . LEU A 1 85 ? -5.328 4.728 5.677 1.00 97.75 85 LEU A C 1
ATOM 719 O O . LEU A 1 85 ? -5.433 5.694 4.926 1.00 97.75 85 LEU A O 1
ATOM 723 N N . GLU A 1 86 ? -4.191 4.075 5.874 1.00 97.38 86 GLU A N 1
ATOM 724 C CA . GLU A 1 86 ? -2.944 4.358 5.170 1.00 97.38 86 GLU A CA 1
ATOM 725 C C . GLU A 1 86 ? -2.841 3.476 3.915 1.00 97.38 86 GLU A C 1
ATOM 727 O O . GLU A 1 86 ? -3.015 2.255 3.973 1.00 97.38 86 GLU A O 1
ATOM 732 N N . VAL A 1 87 ? -2.525 4.072 2.773 1.00 97.44 87 VAL A N 1
ATOM 733 C CA . VAL A 1 87 ? -2.324 3.417 1.483 1.00 97.44 87 VAL A CA 1
ATOM 734 C C . VAL A 1 87 ? -0.828 3.288 1.213 1.00 97.44 87 VAL A C 1
ATOM 736 O O . VAL A 1 87 ? -0.048 4.228 1.353 1.00 97.44 87 VAL A O 1
ATOM 739 N N . LYS A 1 88 ? -0.393 2.091 0.816 1.00 96.06 88 LYS A N 1
ATOM 740 C CA . LYS A 1 88 ? 1.000 1.813 0.453 1.00 96.06 88 LYS A CA 1
ATOM 741 C C . LYS A 1 88 ? 1.074 1.247 -0.950 1.00 96.06 88 LYS A C 1
ATOM 743 O O . LYS A 1 88 ? 0.475 0.220 -1.255 1.00 96.06 88 LYS A O 1
ATOM 748 N N . ASN A 1 89 ? 1.845 1.902 -1.802 1.00 94.69 89 ASN A N 1
ATOM 749 C CA . ASN A 1 89 ? 2.111 1.403 -3.139 1.00 94.69 89 ASN A CA 1
ATOM 750 C C . ASN A 1 89 ? 3.179 0.310 -3.077 1.00 94.69 89 ASN A C 1
ATOM 752 O O . ASN A 1 89 ? 4.275 0.556 -2.579 1.00 94.69 89 ASN A O 1
ATOM 756 N N . CYS A 1 90 ? 2.864 -0.896 -3.540 1.00 94.62 90 CYS A N 1
ATOM 757 C CA . CYS A 1 90 ? 3.772 -2.035 -3.483 1.00 94.62 90 CYS A CA 1
ATOM 758 C C . CYS A 1 90 ? 4.126 -2.469 -4.903 1.00 94.62 90 CYS A C 1
ATOM 760 O O . CYS A 1 90 ? 3.273 -2.966 -5.636 1.00 94.62 90 CYS A O 1
ATOM 762 N N . HIS A 1 91 ? 5.390 -2.265 -5.278 1.00 89.12 91 HIS A N 1
ATOM 763 C CA . HIS A 1 91 ? 5.890 -2.453 -6.645 1.00 89.12 91 HIS A CA 1
ATOM 764 C C . HIS A 1 91 ? 6.936 -3.555 -6.792 1.00 89.12 91 HIS A C 1
ATOM 766 O O . HIS A 1 91 ? 7.227 -3.988 -7.903 1.00 89.12 91 HIS A O 1
ATOM 772 N N . LEU A 1 92 ? 7.508 -4.018 -5.682 1.00 92.12 92 LEU A N 1
ATOM 773 C CA . LEU A 1 92 ? 8.632 -4.941 -5.706 1.00 92.12 92 LEU A CA 1
ATOM 774 C C . LEU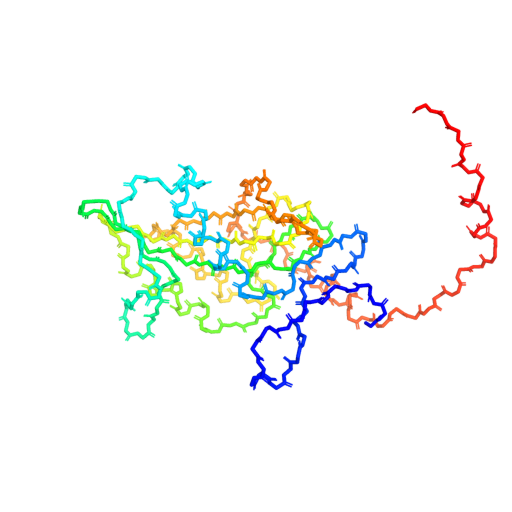 A 1 92 ? 8.153 -6.392 -5.723 1.00 92.12 92 LEU A C 1
ATOM 776 O O . LEU A 1 92 ? 7.746 -6.915 -4.690 1.00 92.12 92 LEU A O 1
ATOM 780 N N . LEU A 1 93 ? 8.244 -7.049 -6.878 1.00 93.19 93 LEU A N 1
ATOM 781 C CA . LEU A 1 93 ? 7.912 -8.463 -7.070 1.00 93.19 93 LEU A CA 1
ATOM 782 C C . LEU A 1 93 ? 9.176 -9.292 -7.261 1.00 93.19 93 LEU A C 1
ATOM 784 O O . LEU A 1 93 ? 10.035 -8.947 -8.071 1.00 93.19 93 LEU A O 1
ATOM 788 N N . TYR A 1 94 ? 9.264 -10.420 -6.563 1.00 92.50 94 TYR A N 1
ATOM 789 C CA . TYR A 1 94 ? 10.353 -11.375 -6.752 1.00 92.50 94 TYR A CA 1
ATOM 790 C C . TYR A 1 94 ? 9.885 -12.688 -7.409 1.00 92.50 94 TYR A C 1
ATOM 792 O O . TYR A 1 94 ? 8.685 -12.971 -7.447 1.00 92.50 94 TYR A O 1
ATOM 800 N N . PRO A 1 95 ? 10.814 -13.524 -7.927 1.00 91.62 95 PRO A N 1
ATOM 801 C CA . PRO A 1 95 ? 10.493 -14.776 -8.622 1.00 91.62 95 PRO A CA 1
ATOM 802 C C . PRO A 1 95 ? 9.662 -15.809 -7.848 1.00 91.62 95 PRO A C 1
ATOM 804 O O . PRO A 1 95 ? 9.112 -16.721 -8.459 1.00 91.62 95 PRO A O 1
ATOM 807 N N . ASP A 1 96 ? 9.530 -15.709 -6.523 1.00 92.56 96 ASP A N 1
ATOM 808 C CA . ASP A 1 96 ? 8.575 -16.545 -5.781 1.00 92.56 96 ASP A CA 1
ATOM 809 C C . ASP A 1 96 ? 7.110 -16.103 -5.926 1.00 92.56 96 ASP A C 1
ATOM 811 O O . ASP A 1 96 ? 6.214 -16.762 -5.387 1.00 92.56 96 ASP A O 1
ATOM 815 N N . GLY A 1 97 ? 6.862 -15.026 -6.671 1.00 94.00 97 GLY A N 1
ATOM 816 C CA . GLY A 1 97 ? 5.545 -14.456 -6.918 1.00 94.00 97 GLY A CA 1
ATOM 817 C C . GLY A 1 97 ? 5.029 -13.611 -5.759 1.00 94.00 97 GLY A C 1
ATOM 818 O O . GLY A 1 97 ? 3.829 -13.358 -5.702 1.00 94.00 97 GLY A O 1
ATOM 819 N N . ARG A 1 98 ? 5.883 -13.207 -4.812 1.00 96.62 98 ARG A N 1
ATOM 820 C CA . ARG A 1 98 ? 5.484 -12.362 -3.679 1.00 96.62 98 ARG A CA 1
ATOM 821 C C . ARG A 1 98 ? 5.878 -10.914 -3.905 1.00 96.62 98 ARG A C 1
ATOM 823 O O . ARG A 1 98 ? 6.969 -10.636 -4.405 1.00 96.62 98 ARG A O 1
ATOM 830 N N . ALA A 1 99 ? 4.988 -10.012 -3.507 1.00 96.88 99 ALA A N 1
ATOM 831 C CA . ALA A 1 99 ? 5.250 -8.584 -3.517 1.00 96.88 99 ALA A CA 1
ATOM 832 C C . ALA A 1 99 ? 5.749 -8.123 -2.140 1.00 96.88 99 ALA A C 1
ATOM 834 O O . ALA A 1 99 ? 5.295 -8.618 -1.104 1.00 96.88 99 ALA A O 1
ATOM 835 N N . TYR A 1 100 ? 6.686 -7.182 -2.128 1.00 96.44 100 TYR A N 1
ATOM 836 C CA . TYR A 1 100 ? 7.383 -6.727 -0.933 1.00 96.44 100 TYR A CA 1
ATOM 837 C C . TYR A 1 100 ? 7.277 -5.212 -0.775 1.00 96.44 100 TYR A C 1
ATOM 839 O O . TYR A 1 100 ? 7.351 -4.462 -1.748 1.00 96.44 100 TYR A O 1
ATOM 847 N N . PHE A 1 101 ? 7.115 -4.753 0.462 1.00 96.25 101 PHE A N 1
ATOM 848 C CA . PHE A 1 101 ? 7.143 -3.330 0.793 1.00 96.25 101 PHE A CA 1
ATOM 849 C C . PHE A 1 101 ? 7.898 -3.080 2.109 1.00 96.25 101 PHE A C 1
ATOM 851 O O . PHE A 1 101 ? 7.647 -3.793 3.079 1.00 96.25 101 PHE A O 1
ATOM 858 N N . PRO A 1 102 ? 8.766 -2.064 2.204 1.00 95.12 102 PRO A N 1
ATOM 859 C CA . PRO A 1 102 ? 9.206 -1.188 1.120 1.00 95.12 102 PRO A CA 1
ATOM 860 C C . PRO A 1 102 ? 10.278 -1.858 0.238 1.00 95.12 102 PRO A C 1
ATOM 862 O O . PRO A 1 102 ? 10.712 -2.987 0.487 1.00 95.12 102 PRO A O 1
ATOM 865 N N . ASP A 1 103 ? 10.691 -1.163 -0.815 1.00 91.62 103 ASP A N 1
AT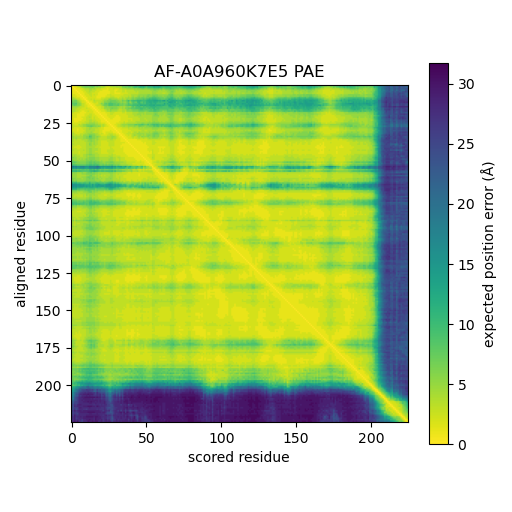OM 866 C CA . ASP A 1 103 ? 11.790 -1.528 -1.718 1.00 91.62 103 ASP A CA 1
ATOM 867 C C . ASP A 1 103 ? 13.135 -0.870 -1.342 1.00 91.62 103 ASP A C 1
ATOM 869 O O . ASP A 1 103 ? 14.191 -1.252 -1.854 1.00 91.62 103 ASP A O 1
ATOM 873 N N . ALA A 1 104 ? 13.117 0.064 -0.392 1.00 91.38 104 ALA A N 1
ATOM 874 C CA . ALA A 1 104 ? 14.277 0.691 0.230 1.00 91.38 104 ALA A CA 1
ATOM 875 C C . ALA A 1 104 ? 13.969 1.068 1.690 1.00 91.38 104 ALA A C 1
ATOM 877 O O . ALA A 1 104 ? 12.809 1.091 2.096 1.00 91.38 104 ALA A O 1
ATOM 878 N N . VAL A 1 105 ? 15.009 1.376 2.470 1.00 94.00 105 VAL A N 1
ATOM 879 C CA . VAL A 1 105 ? 14.858 1.844 3.857 1.00 94.00 105 VAL A CA 1
ATOM 880 C C . VAL A 1 105 ? 14.060 3.148 3.891 1.00 94.00 105 VAL A C 1
ATOM 882 O O . VAL A 1 105 ? 14.342 4.071 3.123 1.00 94.00 105 VAL A O 1
ATOM 885 N N . SER A 1 106 ? 13.075 3.231 4.788 1.00 88.75 106 SER A N 1
ATOM 886 C CA . SER A 1 106 ? 12.270 4.431 5.003 1.00 88.75 106 SER A CA 1
ATOM 887 C C . SER A 1 106 ? 11.892 4.598 6.476 1.00 88.75 106 SER A C 1
ATOM 889 O O . SER A 1 106 ? 10.878 4.077 6.952 1.00 88.75 106 SER A O 1
ATOM 891 N N . ASP A 1 107 ? 12.652 5.432 7.188 1.00 90.50 107 ASP A N 1
ATOM 892 C CA . ASP A 1 107 ? 12.356 5.781 8.585 1.00 90.50 107 ASP A CA 1
ATOM 893 C C . ASP A 1 107 ? 10.958 6.392 8.733 1.00 90.50 107 ASP A C 1
ATOM 895 O O . ASP A 1 107 ? 10.217 6.080 9.669 1.00 90.50 107 ASP A O 1
ATOM 899 N N . ARG A 1 108 ? 10.550 7.196 7.743 1.00 90.31 108 ARG A N 1
ATOM 900 C CA . ARG A 1 108 ? 9.219 7.803 7.683 1.00 90.31 108 ARG A CA 1
ATOM 901 C C . ARG A 1 108 ? 8.106 6.756 7.634 1.00 90.31 108 ARG A C 1
ATOM 903 O O . ARG A 1 108 ? 7.103 6.917 8.323 1.00 90.31 108 ARG A O 1
ATOM 910 N N . ALA A 1 109 ? 8.266 5.689 6.849 1.00 91.75 109 ALA A N 1
ATOM 911 C CA . ALA A 1 109 ? 7.250 4.643 6.751 1.00 91.75 109 ALA A CA 1
ATOM 912 C C . ALA A 1 109 ? 7.049 3.922 8.094 1.00 91.75 109 ALA A C 1
ATOM 914 O O . ALA A 1 109 ? 5.913 3.651 8.484 1.00 91.75 109 ALA A O 1
ATOM 915 N N . SER A 1 110 ? 8.139 3.660 8.821 1.00 94.44 110 SER A N 1
ATOM 916 C CA . SER A 1 110 ? 8.083 3.058 10.158 1.00 94.44 110 SER A CA 1
ATOM 917 C C . SER A 1 110 ? 7.461 4.005 11.191 1.00 94.44 110 SER A C 1
ATOM 919 O O . SER A 1 110 ? 6.634 3.572 11.991 1.00 94.44 110 SER A O 1
ATOM 921 N N . ALA A 1 111 ? 7.806 5.297 11.161 1.00 93.00 111 ALA A N 1
ATOM 922 C CA . ALA A 1 111 ? 7.210 6.307 12.038 1.00 93.00 111 ALA A CA 1
ATOM 923 C C . ALA A 1 111 ? 5.688 6.419 11.837 1.00 93.00 111 ALA A C 1
ATOM 925 O O . ALA A 1 111 ? 4.935 6.300 12.802 1.00 93.00 111 ALA A O 1
ATOM 926 N N . HIS A 1 112 ? 5.234 6.516 10.582 1.00 93.06 112 HIS A N 1
ATOM 927 C CA . HIS A 1 112 ? 3.807 6.555 10.245 1.00 93.06 112 HIS A CA 1
ATOM 928 C C . HIS A 1 112 ? 3.050 5.326 10.776 1.00 93.06 112 HIS A C 1
ATOM 930 O O . HIS A 1 112 ? 1.942 5.469 11.290 1.00 93.06 112 HIS A O 1
ATOM 936 N N . LEU A 1 113 ? 3.634 4.120 10.689 1.00 95.25 113 LEU A N 1
ATOM 937 C CA . LEU A 1 113 ? 3.008 2.911 11.237 1.00 95.25 113 LEU A CA 1
ATOM 938 C C . LEU A 1 113 ? 2.830 2.979 12.756 1.00 95.25 113 LEU A C 1
ATOM 940 O O . LEU A 1 113 ? 1.784 2.561 13.251 1.00 95.25 113 LEU A O 1
ATOM 944 N N . ARG A 1 114 ? 3.823 3.493 13.491 1.00 95.81 114 ARG A N 1
ATOM 945 C CA . ARG A 1 114 ? 3.727 3.642 14.953 1.00 95.81 114 ARG A CA 1
ATOM 946 C C . ARG A 1 114 ? 2.671 4.670 15.339 1.00 95.81 114 ARG A C 1
ATOM 948 O O . ARG A 1 114 ? 1.840 4.383 16.193 1.00 95.81 114 ARG A O 1
ATOM 955 N N . GLU A 1 115 ? 2.647 5.818 14.667 1.00 95.12 115 GLU A N 1
ATOM 956 C CA . GLU A 1 115 ? 1.606 6.831 14.883 1.00 95.12 115 GLU A CA 1
ATOM 957 C C . GLU A 1 115 ? 0.212 6.278 14.558 1.00 95.12 115 GLU A C 1
ATOM 959 O O . GLU A 1 115 ? -0.752 6.548 15.273 1.00 95.12 115 GLU A O 1
ATOM 964 N N . LEU A 1 116 ? 0.094 5.461 13.505 1.00 95.44 116 LEU A N 1
ATOM 965 C CA . LEU A 1 116 ? -1.168 4.826 13.126 1.00 95.44 116 LEU A CA 1
ATOM 966 C C . LEU A 1 116 ? -1.628 3.809 14.179 1.00 95.44 116 LEU A C 1
ATOM 968 O O . LEU A 1 116 ? -2.818 3.700 14.458 1.00 95.44 116 LEU A O 1
ATOM 972 N N . ALA A 1 117 ? -0.699 3.075 14.786 1.00 95.88 117 ALA A N 1
ATOM 973 C CA . ALA A 1 117 ? -1.012 2.152 15.870 1.00 95.88 117 ALA A CA 1
ATOM 974 C C . ALA A 1 117 ? -1.455 2.881 17.144 1.00 95.88 117 ALA A C 1
ATOM 976 O O . ALA A 1 117 ? -2.396 2.441 17.798 1.00 95.88 117 ALA A O 1
ATOM 977 N N . ALA A 1 118 ? -0.837 4.026 17.449 1.00 95.19 118 ALA A N 1
ATOM 978 C CA . ALA A 1 118 ? -1.141 4.822 18.635 1.00 95.19 118 ALA A CA 1
ATOM 979 C C . ALA A 1 118 ? -2.582 5.363 18.662 1.00 95.19 118 ALA A C 1
ATOM 981 O O . ALA A 1 118 ? -3.120 5.605 19.740 1.00 95.19 118 ALA A O 1
ATOM 982 N N . VAL A 1 119 ? -3.227 5.531 17.501 1.00 93.31 119 VAL A N 1
ATOM 983 C CA . VAL A 1 119 ? -4.640 5.946 17.437 1.00 93.31 119 VAL A CA 1
ATOM 984 C C . VAL A 1 119 ? -5.625 4.776 17.516 1.00 93.31 119 VAL A C 1
ATOM 986 O O . VAL A 1 119 ? -6.826 5.007 17.638 1.00 93.31 119 VAL A O 1
ATOM 989 N N . ALA A 1 120 ? -5.165 3.524 17.435 1.00 94.00 120 ALA A N 1
ATOM 990 C CA . ALA A 1 120 ? -6.045 2.361 17.462 1.00 94.00 120 ALA A CA 1
ATOM 991 C C . ALA A 1 120 ? -6.695 2.171 18.844 1.00 94.00 120 ALA A C 1
ATOM 993 O O . ALA A 1 120 ? -6.059 2.306 19.885 1.00 94.00 120 ALA A O 1
ATOM 994 N N . GLY A 1 121 ? -7.978 1.809 18.864 1.00 93.06 121 GLY A N 1
ATOM 995 C CA . GLY A 1 121 ? -8.715 1.598 20.108 1.00 93.06 121 GLY A CA 1
ATOM 996 C C . GLY A 1 121 ? -10.127 1.049 19.893 1.00 93.06 121 GLY A C 1
ATOM 997 O O . GLY A 1 121 ? -10.518 0.750 18.764 1.00 93.06 121 GLY A O 1
ATOM 998 N N . PRO A 1 122 ? -10.959 0.951 20.950 1.00 92.06 122 PRO A N 1
ATOM 999 C CA . PRO A 1 122 ? -12.278 0.303 20.879 1.00 92.06 122 PRO A CA 1
ATOM 1000 C C . PRO A 1 122 ? -13.230 0.862 19.806 1.00 92.06 122 PRO A C 1
ATOM 1002 O O . PRO A 1 122 ? -14.126 0.163 19.323 1.00 92.06 122 PRO A O 1
ATOM 1005 N N . ARG A 1 123 ? -13.057 2.134 19.429 1.00 93.81 123 ARG A N 1
ATOM 1006 C CA . ARG A 1 123 ? -13.865 2.825 18.409 1.00 93.81 123 ARG A CA 1
ATOM 1007 C C . ARG A 1 123 ? -13.056 3.329 17.219 1.00 93.81 123 ARG A C 1
ATOM 1009 O O . ARG A 1 123 ? -13.654 3.857 16.287 1.00 93.81 123 ARG A O 1
ATOM 1016 N N . VAL A 1 124 ? -11.742 3.136 17.221 1.00 95.25 124 VAL A N 1
ATOM 1017 C CA . VAL A 1 124 ? -10.848 3.640 16.181 1.00 95.25 124 VAL A CA 1
ATOM 1018 C C . VAL A 1 124 ? -10.087 2.469 15.587 1.00 95.25 124 VAL A C 1
ATOM 1020 O O . VAL A 1 124 ? -9.326 1.790 16.272 1.00 95.25 124 VAL A O 1
ATOM 1023 N N . ARG A 1 125 ? -10.308 2.213 14.300 1.00 95.56 125 ARG A N 1
ATOM 1024 C CA . ARG A 1 125 ? -9.550 1.213 13.552 1.00 95.56 125 ARG A CA 1
ATOM 1025 C C . ARG A 1 125 ? -8.375 1.879 12.854 1.00 95.56 125 ARG A C 1
ATOM 1027 O O . ARG A 1 125 ? -8.529 2.922 12.232 1.00 95.56 125 ARG A O 1
ATOM 1034 N N . ALA A 1 126 ? -7.231 1.224 12.913 1.00 96.88 126 ALA A N 1
ATOM 1035 C CA . ALA A 1 126 ? -6.050 1.553 12.139 1.00 96.88 126 ALA A CA 1
ATOM 1036 C C . ALA A 1 126 ? -5.884 0.506 11.036 1.00 96.88 126 ALA A C 1
ATOM 1038 O O . ALA A 1 126 ? -5.911 -0.699 11.313 1.00 96.88 126 ALA A O 1
ATOM 1039 N N . HIS A 1 127 ? -5.747 0.940 9.787 1.00 97.81 127 HIS A N 1
ATOM 1040 C CA . HIS A 1 127 ? -5.736 0.049 8.632 1.00 97.81 127 HIS A CA 1
ATOM 1041 C C . HIS A 1 127 ? -4.660 0.456 7.629 1.00 97.81 127 HIS A C 1
ATOM 1043 O O . HIS A 1 127 ? -4.554 1.618 7.263 1.00 97.81 127 HIS A O 1
ATOM 1049 N N . VAL A 1 128 ? -3.901 -0.520 7.138 1.00 98.25 128 VAL A N 1
ATOM 1050 C CA . VAL A 1 128 ? -2.946 -0.359 6.039 1.00 98.25 128 VAL A CA 1
ATOM 1051 C C . VAL A 1 128 ? -3.437 -1.149 4.828 1.00 98.25 128 VAL A C 1
ATOM 1053 O O . VAL A 1 128 ? -3.696 -2.353 4.918 1.00 98.25 128 VAL A O 1
ATOM 1056 N N . LEU A 1 129 ? -3.567 -0.479 3.687 1.00 98.50 129 LEU A N 1
ATOM 1057 C CA . LEU A 1 129 ? -3.929 -1.079 2.409 1.00 98.50 129 LEU A CA 1
ATOM 1058 C C . LEU A 1 129 ? -2.750 -1.007 1.440 1.00 98.50 129 LEU A C 1
ATOM 1060 O O . LEU A 1 129 ? -2.394 0.064 0.956 1.00 98.50 129 LEU A O 1
ATOM 1064 N N . PHE A 1 130 ? -2.178 -2.161 1.108 1.00 98.19 130 PHE A N 1
ATOM 1065 C CA . PHE A 1 130 ? -1.221 -2.264 0.014 1.00 98.19 130 PHE A CA 1
ATOM 1066 C C . PHE A 1 130 ? -1.944 -2.316 -1.335 1.00 98.19 130 PHE A C 1
ATOM 1068 O O . PHE A 1 130 ? -2.895 -3.078 -1.517 1.00 98.19 130 PHE A O 1
ATOM 1075 N N . VAL A 1 131 ? -1.464 -1.542 -2.298 1.00 98.00 131 VAL A N 1
ATOM 1076 C CA . VAL A 1 131 ? -1.937 -1.556 -3.682 1.00 98.00 131 VAL A CA 1
ATOM 1077 C C . VAL A 1 131 ? -0.816 -2.106 -4.551 1.00 98.00 131 VAL A C 1
ATOM 1079 O O . VAL A 1 131 ? 0.239 -1.485 -4.673 1.00 98.00 131 VAL A O 1
ATOM 1082 N N . CYS A 1 132 ? -1.032 -3.287 -5.128 1.00 96.75 132 CYS A N 1
ATOM 1083 C CA . CYS A 1 132 ? -0.084 -3.940 -6.022 1.00 96.75 132 CYS A CA 1
ATOM 1084 C C . CYS A 1 132 ? -0.498 -3.700 -7.471 1.00 96.75 132 CYS A C 1
ATOM 1086 O O . CYS A 1 132 ? -1.400 -4.362 -7.976 1.00 96.75 132 CYS A O 1
ATOM 1088 N N . GLN A 1 133 ? 0.172 -2.760 -8.136 1.00 93.94 133 GLN A N 1
ATOM 1089 C CA . GLN A 1 133 ? -0.100 -2.388 -9.529 1.00 93.94 133 GLN A CA 1
ATOM 1090 C C . GLN A 1 133 ? 0.621 -3.314 -10.520 1.00 93.94 133 GLN A C 1
ATOM 1092 O O . GLN A 1 133 ? 1.434 -2.858 -11.324 1.00 93.94 133 GLN A O 1
ATOM 1097 N N . MET A 1 134 ? 0.405 -4.624 -10.394 1.00 92.88 134 MET A N 1
ATOM 1098 C CA . MET A 1 134 ? 1.031 -5.643 -11.239 1.00 92.88 134 MET A CA 1
ATOM 1099 C C . MET A 1 134 ? 0.248 -6.966 -11.190 1.00 92.88 134 MET A C 1
ATOM 1101 O O . MET A 1 134 ? -0.366 -7.269 -10.163 1.00 92.88 134 MET A O 1
ATOM 1105 N N . PRO A 1 135 ? 0.304 -7.791 -12.250 1.00 92.25 135 PRO A N 1
ATOM 1106 C CA . PRO A 1 135 ? -0.341 -9.099 -12.267 1.00 92.25 135 PRO A CA 1
ATOM 1107 C C . PRO A 1 135 ? 0.431 -10.170 -11.487 1.00 92.25 135 PRO A C 1
ATOM 1109 O O . PRO A 1 135 ? 1.662 -10.167 -11.427 1.00 92.25 135 PRO A O 1
ATOM 1112 N N . GLY A 1 136 ? -0.301 -11.173 -10.997 1.00 91.25 136 GLY A N 1
ATOM 1113 C CA . GLY A 1 136 ? 0.264 -12.458 -10.576 1.00 91.25 136 GLY A CA 1
ATOM 1114 C C . GLY A 1 136 ? 0.853 -12.466 -9.166 1.00 91.25 136 GLY A C 1
ATOM 1115 O O . GLY A 1 136 ? 1.700 -13.309 -8.860 1.00 91.25 136 GLY A O 1
ATOM 1116 N N . VAL A 1 137 ? 0.415 -11.554 -8.293 1.00 96.06 137 VAL A N 1
ATOM 1117 C CA . VAL A 1 137 ? 0.928 -11.464 -6.919 1.00 96.06 137 VAL A CA 1
ATOM 1118 C C . VAL A 1 137 ? 0.290 -12.541 -6.048 1.00 96.06 137 VAL A C 1
ATOM 1120 O O . VAL A 1 137 ? -0.910 -12.539 -5.800 1.00 96.06 137 VAL A O 1
ATOM 1123 N N . LYS A 1 138 ? 1.068 -13.483 -5.527 1.00 97.25 138 LYS A N 1
ATOM 1124 C CA . LYS A 1 138 ? 0.543 -14.545 -4.652 1.00 97.25 138 LYS A CA 1
ATOM 1125 C C . LYS A 1 138 ? 0.212 -14.028 -3.254 1.00 97.25 138 LYS A C 1
ATOM 1127 O O . LYS A 1 138 ? -0.758 -14.470 -2.647 1.00 97.25 138 LYS A O 1
ATOM 1132 N N . GLU A 1 139 ? 1.030 -13.114 -2.743 1.00 97.88 139 GLU A N 1
ATOM 1133 C CA . GLU A 1 139 ? 0.969 -12.602 -1.374 1.00 97.88 139 GLU A CA 1
ATOM 1134 C C . GLU A 1 139 ? 1.809 -11.324 -1.253 1.00 97.88 139 GLU A C 1
ATOM 1136 O O . GLU A 1 139 ? 2.830 -11.195 -1.933 1.00 97.88 139 GLU A O 1
ATOM 1141 N N . VAL A 1 140 ? 1.410 -10.413 -0.361 1.00 98.50 140 VAL A N 1
ATOM 1142 C CA . VAL A 1 140 ? 2.186 -9.217 0.005 1.00 98.50 140 VAL A CA 1
ATOM 1143 C C . VAL A 1 140 ? 2.871 -9.410 1.356 1.00 98.50 140 VAL A C 1
ATOM 1145 O O . VAL A 1 140 ? 2.271 -9.944 2.295 1.00 98.50 140 VAL A O 1
ATOM 1148 N N . ARG A 1 141 ? 4.123 -8.954 1.473 1.00 97.88 141 ARG A N 1
ATOM 1149 C CA . ARG A 1 141 ? 4.917 -9.021 2.707 1.00 97.88 141 ARG A CA 1
ATOM 1150 C C . ARG A 1 141 ? 5.631 -7.701 3.018 1.00 97.88 141 ARG A C 1
ATOM 1152 O O . ARG A 1 141 ? 6.161 -7.068 2.106 1.00 97.88 141 ARG A O 1
ATOM 1159 N N . PRO A 1 142 ? 5.733 -7.306 4.299 1.00 97.44 142 PRO A N 1
ATOM 1160 C CA . PRO A 1 142 ? 6.749 -6.360 4.727 1.00 97.44 142 PRO A CA 1
ATOM 1161 C C . PRO A 1 142 ? 8.142 -6.899 4.394 1.00 97.44 142 PRO A C 1
ATOM 1163 O O . PRO A 1 142 ? 8.393 -8.099 4.501 1.00 97.44 142 PRO A O 1
ATOM 1166 N N . SER A 1 143 ? 9.043 -6.028 3.973 1.00 96.56 143 SER A N 1
ATOM 1167 C CA . SER A 1 143 ? 10.305 -6.424 3.364 1.00 96.56 143 SER A CA 1
ATOM 1168 C C . SER A 1 143 ? 11.457 -6.460 4.366 1.00 96.56 143 SER A C 1
ATOM 1170 O O . SER A 1 143 ? 12.213 -5.499 4.480 1.00 96.56 143 SER A O 1
ATOM 1172 N N . ASP A 1 144 ? 11.657 -7.599 5.032 1.00 95.81 144 ASP A N 1
ATOM 1173 C CA . ASP A 1 144 ? 12.806 -7.838 5.922 1.00 95.81 144 ASP A CA 1
ATOM 1174 C C . ASP A 1 144 ? 14.166 -7.618 5.220 1.00 95.81 144 ASP A C 1
ATOM 1176 O O . ASP A 1 144 ? 15.147 -7.245 5.850 1.00 95.81 144 ASP A O 1
ATOM 1180 N N . ALA A 1 145 ? 14.240 -7.822 3.901 1.00 94.88 145 ALA A N 1
ATOM 1181 C CA . ALA A 1 145 ? 15.483 -7.698 3.128 1.00 94.88 145 ALA A CA 1
ATOM 1182 C C . ALA A 1 145 ? 15.821 -6.262 2.670 1.00 94.88 145 ALA A C 1
ATOM 1184 O O . ALA A 1 145 ? 16.936 -6.021 2.195 1.00 94.88 145 ALA A O 1
ATOM 1185 N N . HIS A 1 146 ? 14.861 -5.335 2.731 1.00 94.19 146 HIS A N 1
ATOM 1186 C CA . HIS A 1 146 ? 15.042 -3.949 2.272 1.00 94.19 146 HIS A CA 1
ATOM 1187 C C . HIS A 1 146 ? 14.912 -2.961 3.424 1.00 94.19 146 HIS A C 1
ATOM 1189 O O . HIS A 1 146 ? 15.683 -2.009 3.468 1.00 94.19 146 HIS A O 1
ATOM 1195 N N . ASP A 1 147 ? 13.997 -3.222 4.359 1.00 96.00 147 ASP A N 1
ATOM 1196 C CA . ASP A 1 147 ? 13.824 -2.451 5.585 1.00 96.00 147 ASP A CA 1
ATOM 1197 C C . ASP A 1 147 ? 13.391 -3.379 6.744 1.00 96.00 147 ASP A C 1
ATOM 1199 O O . ASP A 1 147 ? 12.192 -3.586 6.987 1.00 96.00 147 ASP A O 1
ATOM 1203 N N . PRO A 1 148 ? 14.364 -3.966 7.471 1.00 96.00 148 PRO A N 1
ATOM 1204 C CA . PRO A 1 148 ? 14.089 -4.796 8.642 1.00 96.00 148 PRO A CA 1
ATOM 1205 C C . PRO A 1 148 ? 13.303 -4.052 9.733 1.00 96.00 148 PRO A C 1
ATOM 1207 O O . PRO A 1 148 ? 12.473 -4.657 10.415 1.00 96.00 148 PRO A O 1
ATOM 1210 N N . THR A 1 149 ? 13.533 -2.743 9.883 1.00 97.56 149 THR A N 1
ATOM 1211 C CA . THR A 1 149 ? 12.873 -1.895 10.886 1.00 97.56 149 THR A CA 1
ATOM 1212 C C . THR A 1 149 ? 11.388 -1.752 10.582 1.00 97.56 149 THR A C 1
ATOM 1214 O O . THR A 1 149 ? 10.553 -1.945 11.473 1.00 97.56 149 THR A O 1
ATOM 1217 N N . PHE A 1 150 ? 11.039 -1.482 9.324 1.00 97.44 150 PHE A N 1
ATOM 1218 C CA . PHE A 1 150 ? 9.649 -1.438 8.880 1.00 97.44 150 PHE A CA 1
ATOM 1219 C C . PHE A 1 150 ? 8.970 -2.794 9.065 1.00 97.44 150 PHE A C 1
ATOM 1221 O O . PHE A 1 150 ? 7.864 -2.859 9.599 1.00 97.44 150 PHE A O 1
ATOM 1228 N N . ALA A 1 151 ? 9.625 -3.892 8.673 1.00 97.62 151 ALA A N 1
ATOM 1229 C CA . ALA A 1 151 ? 9.055 -5.230 8.807 1.00 97.62 151 ALA A CA 1
ATOM 1230 C C . ALA A 1 151 ? 8.804 -5.620 10.275 1.00 97.62 151 ALA A C 1
ATOM 1232 O O . ALA A 1 151 ? 7.744 -6.163 10.605 1.00 97.62 151 ALA A O 1
ATOM 1233 N N . ALA A 1 152 ? 9.742 -5.301 11.172 1.00 98.00 152 ALA A N 1
ATOM 1234 C CA . ALA A 1 152 ? 9.571 -5.483 12.610 1.00 98.00 152 ALA A CA 1
ATOM 1235 C C . ALA A 1 152 ? 8.419 -4.626 13.158 1.00 98.00 152 ALA A C 1
ATOM 1237 O O . ALA A 1 152 ? 7.551 -5.151 13.858 1.00 98.00 152 ALA A O 1
ATOM 1238 N N . THR A 1 153 ? 8.355 -3.355 12.759 1.00 98.31 153 THR A N 1
ATOM 1239 C CA . THR A 1 153 ? 7.306 -2.417 13.179 1.00 98.31 153 THR A CA 1
ATOM 1240 C C . THR A 1 153 ? 5.930 -2.872 12.684 1.00 98.31 153 THR A C 1
ATOM 1242 O O . THR A 1 153 ? 4.983 -2.906 13.459 1.00 98.31 153 THR A O 1
ATOM 1245 N N . ALA A 1 154 ? 5.801 -3.326 11.434 1.00 98.38 154 ALA A N 1
ATOM 1246 C CA . ALA A 1 154 ? 4.553 -3.871 10.894 1.00 98.38 154 ALA A CA 1
ATOM 1247 C C . ALA A 1 154 ? 4.039 -5.068 11.718 1.00 98.38 154 ALA A C 1
ATOM 1249 O O . ALA A 1 154 ? 2.845 -5.163 12.016 1.00 98.38 154 ALA A O 1
ATOM 1250 N N . ARG A 1 155 ? 4.943 -5.971 12.129 1.00 98.38 155 ARG A N 1
ATOM 1251 C CA . ARG A 1 155 ? 4.611 -7.096 13.021 1.00 98.38 155 ARG A CA 1
ATOM 1252 C C . ARG A 1 155 ? 4.187 -6.628 14.410 1.00 98.38 155 ARG A C 1
ATOM 1254 O O . ARG A 1 155 ? 3.274 -7.212 14.988 1.00 98.38 155 ARG A O 1
ATOM 1261 N N . GLU A 1 156 ? 4.846 -5.613 14.951 1.00 98.31 156 GLU A N 1
ATOM 1262 C CA . GLU A 1 156 ? 4.521 -5.026 16.248 1.00 98.31 156 GLU A CA 1
ATOM 1263 C C . GLU A 1 156 ? 3.126 -4.391 16.242 1.00 98.31 156 GLU A C 1
ATOM 1265 O O . GLU A 1 156 ? 2.253 -4.811 17.002 1.00 98.31 156 GLU A O 1
ATOM 1270 N N . VAL A 1 157 ? 2.867 -3.466 15.318 1.00 97.94 157 VAL A N 1
ATOM 1271 C CA . VAL A 1 157 ? 1.596 -2.731 15.259 1.00 97.94 157 VAL A CA 1
ATOM 1272 C C . VAL A 1 157 ? 0.414 -3.635 14.906 1.00 97.94 157 VAL A C 1
ATOM 1274 O O . VAL A 1 157 ? -0.713 -3.392 15.336 1.00 97.94 157 VAL A O 1
ATOM 1277 N N . ARG A 1 158 ? 0.653 -4.756 14.207 1.00 98.00 158 ARG A N 1
ATOM 1278 C CA . ARG A 1 158 ? -0.367 -5.798 14.014 1.00 98.00 158 ARG A CA 1
ATOM 1279 C C . ARG A 1 158 ? -0.889 -6.349 15.340 1.00 98.00 158 ARG A C 1
ATOM 1281 O O . ARG A 1 158 ? -2.088 -6.627 15.432 1.00 98.00 158 ARG A O 1
ATOM 1288 N N . ARG A 1 159 ? -0.009 -6.533 16.333 1.00 97.06 159 ARG A N 1
ATOM 1289 C CA . ARG A 1 159 ? -0.377 -6.992 17.687 1.00 97.06 159 ARG A CA 1
ATOM 1290 C C . ARG A 1 159 ? -1.130 -5.912 18.461 1.00 97.06 159 ARG A C 1
ATOM 1292 O O . ARG A 1 159 ? -1.969 -6.248 19.282 1.00 97.06 159 ARG A O 1
ATOM 1299 N N . GLN A 1 160 ? -0.892 -4.643 18.134 1.00 96.81 160 GLN A N 1
ATOM 1300 C CA . GLN A 1 160 ? -1.610 -3.484 18.679 1.00 96.81 160 GLN A CA 1
ATOM 1301 C C . GLN A 1 160 ? -2.969 -3.234 17.989 1.00 96.81 160 GLN A C 1
ATOM 1303 O O . GLN A 1 160 ? -3.670 -2.285 18.319 1.00 96.81 160 GLN A O 1
ATOM 1308 N N . GLY A 1 161 ? -3.372 -4.087 17.039 1.00 96.12 161 GLY A N 1
ATOM 1309 C CA . GLY A 1 161 ? -4.692 -4.027 16.401 1.00 96.12 161 GLY A CA 1
ATOM 1310 C C . GLY A 1 161 ? -4.722 -3.381 15.015 1.00 96.12 161 GLY A C 1
ATOM 1311 O O . GLY A 1 161 ? -5.792 -3.329 14.405 1.00 96.12 161 GLY A O 1
ATOM 1312 N N . VAL A 1 162 ? -3.577 -2.957 14.465 1.00 97.75 162 VAL A N 1
ATOM 1313 C CA . VAL A 1 162 ? -3.515 -2.470 13.078 1.00 97.75 162 VAL A CA 1
ATOM 1314 C C . VAL A 1 162 ? -3.841 -3.607 12.112 1.00 97.75 162 VAL A C 1
ATOM 1316 O O . VAL A 1 162 ? -3.245 -4.686 12.156 1.00 97.75 162 VAL A O 1
ATOM 1319 N N . THR A 1 163 ? -4.798 -3.372 11.218 1.00 97.44 163 THR A N 1
ATOM 1320 C CA . THR A 1 163 ? -5.201 -4.334 10.187 1.00 97.44 163 THR A CA 1
ATOM 1321 C C . THR A 1 163 ? -4.427 -4.089 8.899 1.00 97.44 163 THR A C 1
ATOM 1323 O O . THR A 1 163 ? -4.204 -2.948 8.513 1.00 97.44 163 THR A O 1
ATOM 1326 N N . PHE A 1 164 ? -4.048 -5.163 8.207 1.00 98.31 164 PHE A N 1
ATOM 1327 C CA . PHE A 1 164 ? -3.371 -5.087 6.915 1.00 98.31 164 PHE A CA 1
ATOM 1328 C C . PHE A 1 164 ? -4.195 -5.814 5.855 1.00 98.31 164 PHE A C 1
ATOM 1330 O O . PHE A 1 164 ? -4.665 -6.935 6.066 1.00 98.31 164 PHE A O 1
ATOM 1337 N N . SER A 1 165 ? -4.355 -5.190 4.696 1.00 98.31 165 SER A N 1
ATOM 1338 C CA . SER A 1 165 ? -4.931 -5.816 3.507 1.00 98.31 165 SER A CA 1
ATOM 1339 C C . SER A 1 165 ? -4.149 -5.416 2.270 1.00 98.31 165 SER A C 1
ATOM 1341 O O . SER A 1 165 ? -3.416 -4.432 2.288 1.00 98.31 165 SER A O 1
ATOM 1343 N N . ALA A 1 166 ? -4.345 -6.147 1.184 1.00 98.44 166 ALA A N 1
ATOM 1344 C CA . ALA A 1 166 ? -3.757 -5.816 -0.097 1.00 98.44 166 ALA A CA 1
ATOM 1345 C C . ALA A 1 166 ? -4.765 -6.039 -1.226 1.00 98.44 166 ALA A C 1
ATOM 1347 O O . ALA A 1 166 ? -5.655 -6.884 -1.096 1.00 98.44 166 ALA A O 1
ATOM 1348 N N . ILE A 1 167 ? -4.619 -5.297 -2.319 1.00 98.06 167 ILE A N 1
ATOM 1349 C CA . ILE A 1 167 ? -5.371 -5.498 -3.561 1.00 98.06 167 ILE A CA 1
ATOM 1350 C C . ILE A 1 167 ? -4.422 -5.611 -4.746 1.00 98.06 167 ILE A C 1
ATOM 1352 O O . ILE A 1 167 ? -3.390 -4.940 -4.796 1.00 98.06 167 ILE A O 1
ATOM 1356 N N . GLU A 1 168 ? -4.790 -6.466 -5.691 1.00 97.06 168 GLU A N 1
ATOM 1357 C CA . GLU A 1 168 ? -4.157 -6.551 -7.000 1.00 97.06 168 GLU A CA 1
ATOM 1358 C C . GLU A 1 168 ? -4.882 -5.611 -7.960 1.00 97.06 168 GLU A C 1
ATOM 1360 O O . GLU A 1 168 ? -6.116 -5.582 -8.013 1.00 97.06 168 GLU A O 1
ATOM 1365 N N . VAL A 1 169 ? -4.099 -4.826 -8.690 1.00 95.88 169 VAL A N 1
ATOM 1366 C CA . VAL A 1 169 ? -4.584 -3.848 -9.651 1.00 95.88 169 VAL A CA 1
ATOM 1367 C C . VAL A 1 169 ? -3.881 -4.089 -10.974 1.00 95.88 169 VAL A C 1
ATOM 1369 O O . VAL A 1 169 ? -2.659 -3.967 -11.071 1.00 95.88 169 VAL A O 1
ATOM 1372 N N . LEU A 1 170 ? -4.663 -4.420 -11.995 1.00 92.88 170 LEU A N 1
ATOM 1373 C CA . LEU A 1 170 ? -4.180 -4.505 -13.363 1.00 92.88 170 LEU A CA 1
ATOM 1374 C C . LEU A 1 170 ? -4.365 -3.158 -14.035 1.00 92.88 170 LEU A C 1
ATOM 1376 O O . LEU A 1 170 ? -5.469 -2.612 -14.062 1.00 92.88 170 LEU A O 1
ATOM 1380 N N . HIS A 1 171 ? -3.269 -2.643 -14.575 1.00 90.12 171 HIS A N 1
ATOM 1381 C CA . HIS A 1 171 ? -3.266 -1.419 -15.347 1.00 90.12 171 HIS A CA 1
ATOM 1382 C C . HIS A 1 171 ? -2.830 -1.745 -16.771 1.00 90.12 171 HIS A C 1
ATOM 1384 O O . HIS A 1 171 ? -1.745 -2.274 -17.007 1.00 90.12 171 HIS A O 1
ATOM 1390 N N . THR 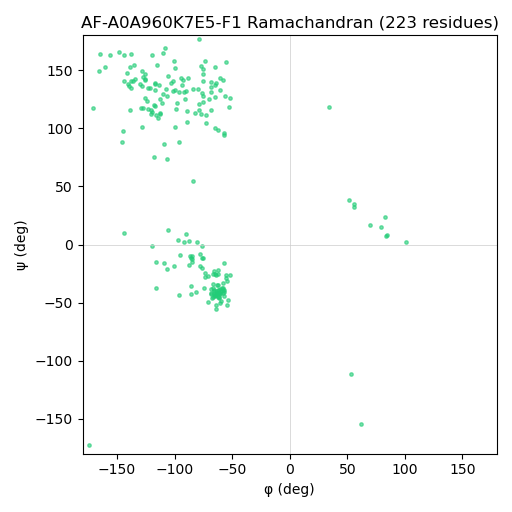A 1 172 ? -3.725 -1.464 -17.702 1.00 88.25 172 THR A N 1
ATOM 1391 C CA . THR A 1 172 ? -3.476 -1.423 -19.142 1.00 88.25 172 THR A CA 1
ATOM 1392 C C . THR A 1 172 ? -3.524 0.045 -19.571 1.00 88.25 172 THR A C 1
ATOM 1394 O O . THR A 1 172 ? -3.960 0.877 -18.773 1.00 88.25 172 THR A O 1
ATOM 1397 N N . PRO A 1 173 ? -3.107 0.393 -20.798 1.00 86.44 173 PRO A N 1
ATOM 1398 C CA . PRO A 1 173 ? -3.197 1.775 -21.271 1.00 86.44 173 PRO A CA 1
ATOM 1399 C C . PRO A 1 173 ? -4.608 2.376 -21.164 1.00 86.44 173 PRO A C 1
ATOM 1401 O O . PRO A 1 173 ? -4.735 3.566 -20.892 1.00 86.44 173 PRO A O 1
ATOM 1404 N N . ASP A 1 174 ? -5.645 1.546 -21.309 1.00 87.88 174 ASP A N 1
ATOM 1405 C CA . ASP A 1 174 ? -7.040 1.998 -21.389 1.00 87.88 174 ASP A CA 1
ATOM 1406 C C . ASP A 1 174 ? -7.856 1.715 -20.118 1.00 87.88 174 ASP A C 1
ATOM 1408 O O . ASP A 1 174 ? -8.889 2.342 -19.868 1.00 87.88 174 ASP A O 1
ATOM 1412 N N . HIS A 1 175 ? -7.412 0.768 -19.288 1.00 89.38 175 HIS A N 1
ATOM 1413 C CA . HIS A 1 175 ? -8.186 0.284 -18.147 1.00 89.38 175 HIS A CA 1
ATOM 1414 C C . HIS A 1 175 ? -7.351 0.094 -16.886 1.00 89.38 175 HIS A C 1
ATOM 1416 O O . HIS A 1 175 ? -6.255 -0.467 -16.913 1.00 89.38 175 HIS A O 1
ATOM 1422 N N . LEU A 1 176 ? -7.954 0.459 -15.754 1.00 91.38 176 LEU A N 1
ATOM 1423 C CA . LEU A 1 176 ? -7.452 0.217 -14.407 1.00 91.38 176 LEU A CA 1
ATOM 1424 C C . LEU A 1 176 ? -8.476 -0.619 -13.637 1.00 91.38 176 LEU A C 1
ATOM 1426 O O . LEU A 1 176 ? -9.567 -0.139 -13.334 1.00 91.38 176 LEU A O 1
ATOM 1430 N N . THR A 1 177 ? -8.126 -1.862 -13.317 1.00 93.75 177 THR A N 1
ATOM 1431 C CA . THR A 1 177 ? -9.059 -2.831 -12.726 1.00 93.75 177 THR A CA 1
ATOM 1432 C C . THR A 1 177 ? -8.507 -3.395 -11.429 1.00 93.75 177 THR A C 1
ATOM 1434 O O . THR A 1 177 ? -7.414 -3.958 -11.408 1.00 93.75 177 THR A O 1
ATOM 1437 N N . VAL A 1 178 ? -9.283 -3.299 -10.348 1.00 95.88 178 VAL A N 1
ATOM 1438 C CA . VAL A 1 178 ? -9.029 -4.077 -9.129 1.00 95.88 178 VAL A CA 1
ATOM 1439 C C . VAL A 1 178 ? -9.511 -5.498 -9.378 1.00 95.88 178 VAL A C 1
ATOM 1441 O O . VAL A 1 178 ? -10.710 -5.723 -9.514 1.00 95.88 178 VAL A O 1
ATOM 1444 N N . THR A 1 179 ? -8.597 -6.459 -9.448 1.00 95.25 179 THR A N 1
ATOM 1445 C CA . THR A 1 179 ? -8.959 -7.843 -9.787 1.00 95.25 179 THR A CA 1
ATOM 1446 C C . THR A 1 179 ? -9.383 -8.638 -8.570 1.00 95.25 179 THR A C 1
ATOM 1448 O O . THR A 1 179 ? -10.343 -9.402 -8.625 1.00 95.25 179 THR A O 1
ATOM 1451 N N . ARG A 1 180 ? -8.662 -8.485 -7.457 1.00 95.44 180 ARG A N 1
ATOM 1452 C CA . ARG A 1 180 ? -8.909 -9.261 -6.239 1.00 95.44 180 ARG A CA 1
ATOM 1453 C C . ARG A 1 180 ? -8.226 -8.670 -5.019 1.00 95.44 180 ARG A C 1
ATOM 1455 O O . ARG A 1 180 ? -7.268 -7.902 -5.105 1.00 95.44 180 ARG A O 1
ATOM 1462 N N . ARG A 1 181 ? -8.681 -9.128 -3.854 1.00 97.38 181 ARG A N 1
ATOM 1463 C CA . ARG A 1 181 ? -7.946 -8.991 -2.597 1.00 97.38 181 ARG A CA 1
ATOM 1464 C C . ARG A 1 181 ? -6.788 -9.990 -2.560 1.00 97.38 181 ARG A C 1
ATOM 1466 O O . ARG A 1 181 ? -6.933 -11.141 -2.966 1.00 97.38 181 ARG A O 1
ATOM 1473 N N . LEU A 1 182 ? -5.655 -9.548 -2.031 1.00 98.06 182 LEU A N 1
ATOM 1474 C CA . LEU A 1 182 ? -4.447 -10.345 -1.859 1.00 98.06 182 LEU A CA 1
ATOM 1475 C C . LEU A 1 182 ? -4.239 -10.725 -0.383 1.00 98.06 182 LEU A C 1
ATOM 1477 O O . LEU A 1 182 ? -4.529 -9.914 0.508 1.00 98.06 182 LEU A O 1
ATOM 1481 N N . PRO A 1 183 ? -3.699 -11.925 -0.101 1.00 98.19 183 PRO A N 1
ATOM 1482 C CA . PRO A 1 183 ? -3.192 -12.262 1.222 1.00 98.19 183 PRO A CA 1
ATOM 1483 C C . PRO A 1 183 ? -2.049 -11.327 1.631 1.00 98.19 183 PRO A C 1
ATOM 1485 O O . PRO A 1 183 ? -1.202 -10.968 0.810 1.00 98.19 183 PRO A O 1
ATOM 1488 N N . VAL A 1 184 ? -2.003 -10.975 2.918 1.00 98.62 184 VAL A N 1
ATOM 1489 C CA . VAL A 1 184 ? -0.868 -10.272 3.528 1.00 98.62 184 VAL A CA 1
ATOM 1490 C C . VAL A 1 184 ? -0.278 -11.160 4.615 1.00 98.62 184 VAL A C 1
ATOM 1492 O O . VAL A 1 184 ? -0.966 -11.486 5.583 1.00 98.62 184 VAL A O 1
ATOM 1495 N N . SER A 1 185 ? 0.999 -11.519 4.485 1.00 98.25 185 SER A N 1
ATOM 1496 C CA . SER A 1 185 ? 1.738 -12.237 5.527 1.00 98.25 185 SER A CA 1
ATOM 1497 C C . SER A 1 185 ? 2.796 -11.335 6.135 1.00 98.25 185 SER A C 1
ATOM 1499 O O . SER A 1 185 ? 3.714 -10.884 5.459 1.00 98.25 185 SER A O 1
ATOM 1501 N N . LEU A 1 186 ? 2.709 -11.143 7.450 1.00 97.88 186 LEU A N 1
ATOM 1502 C CA . LEU A 1 186 ? 3.738 -10.451 8.229 1.00 97.88 186 LEU A CA 1
ATOM 1503 C C . LEU A 1 186 ? 4.787 -11.421 8.800 1.00 97.88 186 LEU A C 1
ATOM 1505 O O . LEU A 1 186 ? 5.664 -11.001 9.552 1.00 97.88 186 LEU A O 1
ATOM 1509 N N . ARG A 1 187 ? 4.689 -12.726 8.500 1.00 96.38 187 ARG A N 1
ATOM 1510 C CA . ARG A 1 187 ? 5.637 -13.730 9.006 1.00 96.38 187 ARG A CA 1
ATOM 1511 C C . ARG A 1 187 ? 7.044 -13.457 8.453 1.00 96.38 187 ARG A C 1
ATOM 1513 O O . ARG A 1 187 ? 7.150 -13.168 7.258 1.00 96.38 187 ARG A O 1
ATOM 1520 N N . PRO A 1 188 ? 8.099 -13.598 9.278 1.00 92.50 188 PRO A N 1
ATOM 1521 C CA . PRO A 1 188 ? 9.473 -13.562 8.793 1.00 92.50 188 PRO A CA 1
ATOM 1522 C C . PRO A 1 188 ? 9.716 -14.596 7.688 1.00 92.50 188 PRO A C 1
ATOM 1524 O O . PRO A 1 188 ? 9.012 -15.606 7.583 1.00 92.50 188 PRO A O 1
ATOM 1527 N N . TYR A 1 189 ? 10.732 -14.352 6.869 1.00 93.69 189 TYR A N 1
ATOM 1528 C CA . TYR A 1 189 ? 11.150 -15.246 5.795 1.00 93.69 189 TYR A CA 1
ATOM 1529 C C . TYR A 1 189 ? 12.671 -15.237 5.635 1.00 93.69 189 TYR A C 1
ATOM 1531 O O . TYR A 1 189 ? 13.341 -14.325 6.108 1.00 93.69 189 TYR A O 1
ATOM 1539 N N . ALA A 1 190 ? 13.210 -16.242 4.941 1.00 91.94 190 ALA A N 1
ATOM 1540 C CA . ALA A 1 190 ? 14.638 -16.337 4.641 1.00 91.94 190 ALA A CA 1
ATOM 1541 C C . ALA A 1 190 ? 15.083 -15.187 3.716 1.00 91.94 190 ALA A C 1
ATOM 1543 O O . ALA A 1 190 ? 14.844 -15.216 2.498 1.00 91.94 190 ALA A O 1
ATOM 1544 N N . VAL A 1 191 ? 15.695 -14.153 4.298 1.00 91.88 191 VAL A N 1
ATOM 1545 C CA . VAL A 1 191 ? 16.105 -12.919 3.607 1.00 91.88 191 VAL A CA 1
ATOM 1546 C C . VAL A 1 191 ? 17.165 -13.178 2.539 1.00 91.88 191 VAL A C 1
ATOM 1548 O O . VAL A 1 191 ? 17.226 -12.470 1.534 1.00 91.88 191 VAL A O 1
ATOM 1551 N N . GLU A 1 192 ? 17.945 -14.245 2.696 1.00 90.31 192 GLU A N 1
ATOM 1552 C CA . GLU A 1 192 ? 19.039 -14.651 1.816 1.00 90.31 192 GLU A CA 1
ATOM 1553 C C . GLU A 1 192 ? 18.524 -14.973 0.411 1.00 90.31 192 GLU A C 1
ATOM 1555 O O . GLU A 1 192 ? 19.184 -14.694 -0.593 1.00 90.31 192 GLU A O 1
ATOM 1560 N N . ARG A 1 193 ? 17.311 -15.533 0.310 1.00 88.12 193 ARG A N 1
ATOM 1561 C CA . ARG A 1 193 ? 16.678 -15.835 -0.980 1.00 88.12 193 ARG A CA 1
ATOM 1562 C C . ARG A 1 193 ? 16.376 -14.555 -1.758 1.00 88.12 193 ARG A C 1
ATOM 1564 O O . ARG A 1 193 ? 16.704 -14.477 -2.939 1.00 88.12 193 ARG A O 1
ATOM 1571 N N . VAL A 1 194 ? 15.833 -13.550 -1.076 1.00 88.62 194 VAL A N 1
ATOM 1572 C CA . VAL A 1 194 ? 15.543 -12.236 -1.660 1.00 88.62 194 VAL A CA 1
ATOM 1573 C C . VAL A 1 194 ? 16.831 -11.482 -1.996 1.00 88.62 194 VAL A C 1
ATOM 1575 O O . VAL A 1 194 ? 16.970 -10.940 -3.093 1.00 88.62 194 VAL A O 1
ATOM 1578 N N . ALA A 1 195 ? 17.819 -11.516 -1.100 1.00 86.12 195 ALA A N 1
ATOM 1579 C CA . ALA A 1 195 ? 19.119 -10.890 -1.320 1.00 86.12 195 ALA A CA 1
ATOM 1580 C C . ALA A 1 195 ? 19.838 -11.447 -2.562 1.00 86.12 195 ALA A C 1
ATOM 1582 O O . ALA A 1 195 ? 20.460 -10.681 -3.302 1.00 86.12 195 ALA A O 1
ATOM 1583 N N . ARG A 1 196 ? 19.725 -12.758 -2.832 1.00 88.25 196 ARG A N 1
ATOM 1584 C CA . ARG A 1 196 ? 20.268 -13.374 -4.056 1.00 88.25 196 ARG A CA 1
ATOM 1585 C C . ARG A 1 196 ? 19.650 -12.778 -5.318 1.00 88.25 196 ARG A C 1
ATOM 1587 O O . ARG A 1 196 ?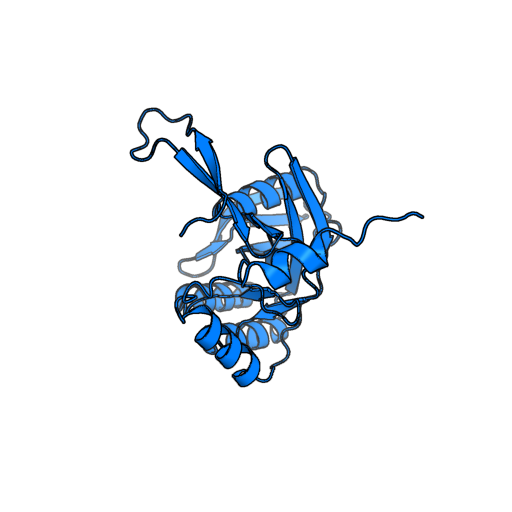 20.394 -12.334 -6.187 1.00 88.25 196 ARG A O 1
ATOM 1594 N N . TRP A 1 197 ? 18.322 -12.694 -5.404 1.00 87.00 197 TRP A N 1
ATOM 1595 C CA . TRP A 1 197 ? 17.656 -12.102 -6.571 1.00 87.00 197 TRP A CA 1
ATOM 1596 C C . TRP A 1 197 ? 18.033 -10.637 -6.780 1.00 87.00 197 TRP A C 1
ATOM 1598 O O . TRP A 1 197 ? 18.296 -10.225 -7.907 1.00 87.00 197 TRP A O 1
ATOM 1608 N N . ARG A 1 198 ? 18.151 -9.870 -5.694 1.00 80.12 198 ARG A N 1
ATOM 1609 C CA . ARG A 1 198 ? 18.562 -8.462 -5.740 1.00 80.12 198 ARG A CA 1
ATOM 1610 C C . ARG A 1 198 ? 19.981 -8.280 -6.289 1.00 80.12 198 ARG A C 1
ATOM 1612 O O . ARG A 1 198 ? 20.225 -7.350 -7.054 1.00 80.12 198 ARG A O 1
ATOM 1619 N N . LYS A 1 199 ? 20.916 -9.170 -5.929 1.00 77.44 199 LYS A N 1
ATOM 1620 C CA . LYS A 1 199 ? 22.280 -9.180 -6.489 1.00 77.44 199 LYS A CA 1
ATOM 1621 C C . LYS A 1 199 ? 22.272 -9.528 -7.979 1.00 77.44 199 LYS A C 1
ATOM 1623 O O . LYS A 1 199 ? 22.955 -8.860 -8.750 1.00 77.44 199 LYS A O 1
ATOM 1628 N N . THR A 1 200 ? 21.480 -10.519 -8.390 1.00 74.38 200 THR A N 1
ATOM 1629 C CA . THR A 1 200 ? 21.363 -10.922 -9.801 1.00 74.38 200 THR A CA 1
ATOM 1630 C C . THR A 1 200 ? 20.750 -9.818 -10.664 1.00 74.38 200 THR A C 1
ATOM 1632 O O . THR A 1 200 ? 21.291 -9.519 -11.721 1.00 74.38 200 THR A O 1
ATOM 1635 N N . ALA A 1 201 ? 19.693 -9.148 -10.192 1.00 69.62 201 ALA A N 1
ATOM 1636 C CA . ALA A 1 201 ? 19.025 -8.062 -10.917 1.00 69.62 201 ALA A CA 1
ATOM 1637 C C . ALA A 1 201 ? 19.904 -6.809 -11.116 1.00 69.62 201 ALA A C 1
ATOM 1639 O O . ALA A 1 201 ? 19.656 -6.014 -12.017 1.00 69.62 201 ALA A O 1
ATOM 1640 N N . ARG A 1 202 ? 20.935 -6.619 -10.279 1.00 60.03 202 ARG A N 1
ATOM 1641 C CA . ARG A 1 202 ? 21.892 -5.503 -10.384 1.00 60.03 202 ARG A CA 1
ATOM 1642 C C . ARG A 1 202 ? 23.053 -5.769 -11.340 1.00 60.03 202 ARG A C 1
ATOM 1644 O O . ARG A 1 202 ? 23.794 -4.837 -11.645 1.00 60.03 202 ARG A O 1
ATOM 1651 N N . ARG A 1 203 ? 23.249 -7.009 -11.800 1.00 47.00 203 ARG A N 1
ATOM 1652 C CA . ARG A 1 203 ? 24.256 -7.293 -12.826 1.00 47.00 203 ARG A CA 1
ATOM 1653 C C . ARG A 1 203 ? 23.718 -6.809 -14.175 1.00 47.00 203 ARG A C 1
ATOM 1655 O O . ARG A 1 203 ? 22.604 -7.195 -14.527 1.00 47.00 203 ARG A O 1
ATOM 1662 N N . PRO A 1 204 ? 24.462 -5.986 -14.937 1.00 43.06 204 PRO A N 1
ATOM 1663 C CA . PRO A 1 204 ? 24.069 -5.692 -16.305 1.00 43.06 204 PRO A CA 1
ATOM 1664 C C . PRO A 1 204 ? 23.938 -7.023 -17.042 1.00 43.06 204 PRO A C 1
ATOM 1666 O O . PRO A 1 204 ? 24.851 -7.850 -16.995 1.00 43.06 204 PRO A O 1
ATOM 1669 N N . GLN A 1 205 ? 22.792 -7.247 -17.685 1.00 48.41 205 GLN A N 1
ATOM 1670 C CA . GLN A 1 205 ? 22.666 -8.340 -18.636 1.00 48.41 205 GLN A CA 1
ATOM 1671 C C . GLN A 1 205 ? 23.668 -8.047 -19.753 1.00 48.41 205 GLN A C 1
ATOM 1673 O O . GLN A 1 205 ? 23.418 -7.219 -20.630 1.00 48.41 205 GLN A O 1
ATOM 1678 N N . SER A 1 206 ? 24.839 -8.682 -19.696 1.00 42.94 206 SER A N 1
ATOM 1679 C CA . SER A 1 206 ? 25.675 -8.843 -20.875 1.00 42.94 206 SER A CA 1
ATOM 1680 C C . SER A 1 206 ? 24.769 -9.465 -21.925 1.00 42.94 206 SER A C 1
ATOM 1682 O O . SER A 1 206 ? 24.209 -10.535 -21.681 1.00 42.94 206 SER A O 1
ATOM 1684 N N . ARG A 1 207 ? 24.558 -8.775 -23.045 1.00 42.59 207 ARG A N 1
ATOM 1685 C CA . ARG A 1 207 ? 23.825 -9.326 -24.182 1.00 42.59 207 ARG A CA 1
ATOM 1686 C C . ARG A 1 207 ? 24.531 -10.617 -24.603 1.00 42.59 207 ARG A C 1
ATOM 1688 O O . ARG A 1 207 ? 25.514 -10.553 -25.331 1.00 42.59 207 ARG A O 1
ATOM 1695 N N . SER A 1 208 ? 24.063 -11.776 -24.142 1.00 38.84 208 SER A N 1
ATOM 1696 C CA . SER A 1 208 ? 24.403 -13.034 -24.791 1.00 38.84 208 SER A CA 1
ATOM 1697 C C . SER A 1 208 ? 23.610 -13.041 -26.087 1.00 38.84 208 SER A C 1
ATOM 1699 O O . SER A 1 208 ? 22.386 -13.179 -26.089 1.00 38.84 208 SER A O 1
ATOM 1701 N N . SER A 1 209 ? 24.301 -12.792 -27.192 1.00 39.47 209 SER A N 1
ATOM 1702 C CA . SER A 1 209 ? 23.803 -13.073 -28.529 1.00 39.47 209 SER A CA 1
ATOM 1703 C C . SER A 1 209 ? 23.458 -14.561 -28.598 1.00 39.47 209 SER A C 1
ATOM 1705 O O . SER A 1 209 ? 24.344 -15.384 -28.821 1.00 39.47 209 SER A O 1
ATOM 1707 N N . GLY A 1 210 ? 22.190 -14.904 -28.351 1.00 37.31 210 GLY A N 1
ATOM 1708 C CA . GLY A 1 210 ? 21.662 -16.236 -28.633 1.00 37.31 210 GLY A CA 1
ATOM 1709 C C . GLY A 1 210 ? 21.991 -16.579 -30.079 1.00 37.31 210 GLY A C 1
ATOM 1710 O O . GLY A 1 210 ? 21.762 -15.764 -30.984 1.00 37.31 210 GLY A O 1
ATOM 1711 N N . THR A 1 211 ? 22.632 -17.726 -30.271 1.00 50.88 211 THR A N 1
ATOM 1712 C CA . THR A 1 211 ? 23.110 -18.150 -31.588 1.00 50.88 211 THR A CA 1
ATOM 1713 C C . THR A 1 211 ? 21.920 -18.378 -32.518 1.00 50.88 211 THR A C 1
ATOM 1715 O O . THR A 1 211 ? 20.815 -18.685 -32.070 1.00 50.88 211 THR A O 1
ATOM 1718 N N . ALA A 1 212 ? 22.127 -18.212 -33.828 1.00 46.97 212 ALA A N 1
ATOM 1719 C CA . ALA A 1 212 ? 21.075 -18.357 -34.840 1.00 46.97 212 ALA A CA 1
ATOM 1720 C C . ALA A 1 212 ? 20.301 -19.689 -34.727 1.00 46.97 212 ALA A C 1
ATOM 1722 O O . ALA A 1 212 ? 19.115 -19.727 -35.034 1.00 46.97 212 ALA A O 1
ATOM 1723 N N . LYS A 1 213 ? 20.944 -20.727 -34.176 1.00 43.00 213 LYS A N 1
ATOM 1724 C CA . LYS A 1 213 ? 20.379 -22.059 -33.943 1.00 43.00 213 LYS A CA 1
ATOM 1725 C C . LYS A 1 213 ? 19.235 -22.082 -32.915 1.00 43.00 213 LYS A C 1
ATOM 1727 O O . LYS A 1 213 ? 18.228 -22.735 -33.153 1.00 43.00 213 LYS A O 1
ATOM 1732 N N . GLU A 1 214 ? 19.326 -21.308 -31.828 1.00 43.47 214 GLU A N 1
ATOM 1733 C CA . GLU A 1 214 ? 18.269 -21.246 -30.794 1.00 43.47 214 GLU A CA 1
ATOM 1734 C C . GLU A 1 214 ? 17.028 -20.475 -31.274 1.00 43.47 214 GLU A C 1
ATOM 1736 O O . GLU A 1 214 ? 15.907 -20.743 -30.845 1.00 43.47 214 GLU A O 1
ATOM 1741 N N . LYS A 1 215 ? 17.207 -19.517 -32.195 1.00 45.16 215 LYS A N 1
ATOM 1742 C CA . LYS A 1 215 ? 16.089 -18.778 -32.808 1.00 45.16 215 LYS A CA 1
ATOM 1743 C C . LYS A 1 215 ? 15.347 -19.593 -33.868 1.00 45.16 215 LYS A C 1
ATOM 1745 O O . LYS A 1 215 ? 14.205 -19.262 -34.184 1.00 45.16 215 LYS A O 1
ATOM 1750 N N . GLU A 1 216 ? 15.985 -20.624 -34.411 1.00 40.16 216 GLU A N 1
ATOM 1751 C CA . GLU A 1 216 ? 15.413 -21.508 -35.425 1.00 40.16 216 GLU A CA 1
ATOM 1752 C C . GLU A 1 216 ? 14.602 -22.651 -34.787 1.00 40.16 216 GLU A C 1
ATOM 1754 O O . GLU A 1 216 ? 13.512 -22.957 -35.266 1.00 40.16 216 GLU A O 1
ATOM 1759 N N . GLU A 1 217 ? 15.025 -23.179 -33.630 1.00 39.28 217 GLU A N 1
ATOM 1760 C CA . GLU A 1 217 ? 14.267 -24.206 -32.888 1.00 39.28 217 GLU A CA 1
ATOM 1761 C C . GLU A 1 217 ? 12.931 -23.700 -32.312 1.00 39.28 217 GLU A C 1
ATOM 1763 O O . GLU A 1 217 ? 11.943 -24.434 -32.315 1.00 39.28 217 GLU A O 1
ATOM 1768 N N . LEU A 1 218 ? 12.834 -22.431 -31.893 1.00 38.31 218 LEU A N 1
ATOM 1769 C CA . LEU A 1 218 ? 11.570 -21.855 -31.398 1.00 38.31 218 LEU A CA 1
ATOM 1770 C C . LEU A 1 218 ? 10.554 -21.517 -32.502 1.00 38.31 218 LEU A C 1
ATOM 1772 O O . LEU A 1 218 ? 9.394 -21.238 -32.195 1.00 38.31 218 LEU A O 1
ATOM 1776 N N . ARG A 1 219 ? 10.956 -21.534 -33.779 1.00 38.75 219 ARG A N 1
ATOM 1777 C CA . ARG A 1 219 ? 10.072 -21.195 -34.906 1.00 38.75 219 ARG A CA 1
ATOM 1778 C C . ARG A 1 219 ? 9.218 -22.370 -35.395 1.00 38.75 219 ARG A C 1
ATOM 1780 O O . ARG A 1 219 ? 8.251 -22.130 -36.111 1.00 38.75 219 ARG A O 1
ATOM 1787 N N . ASN A 1 220 ? 9.512 -23.598 -34.961 1.00 36.50 220 ASN A N 1
ATOM 1788 C CA . ASN A 1 220 ? 8.858 -24.818 -35.454 1.00 36.50 220 ASN A CA 1
ATOM 1789 C C . ASN A 1 220 ? 7.841 -25.458 -34.490 1.00 36.50 220 ASN A C 1
ATOM 1791 O O . ASN A 1 220 ? 7.376 -26.565 -34.745 1.00 36.50 220 ASN A O 1
ATOM 1795 N N . LEU A 1 221 ? 7.427 -24.774 -33.420 1.00 34.25 221 LEU A N 1
ATOM 1796 C CA . LEU A 1 221 ? 6.339 -25.241 -32.548 1.00 34.25 221 LEU A CA 1
ATOM 1797 C C . LEU A 1 221 ? 5.072 -24.406 -32.768 1.00 34.25 221 LEU A C 1
ATOM 1799 O O . LEU A 1 221 ? 4.694 -23.571 -31.954 1.00 34.25 221 LEU A O 1
ATOM 1803 N N . THR A 1 222 ? 4.414 -24.644 -33.903 1.00 31.86 222 THR A N 1
ATOM 1804 C CA . THR A 1 222 ? 2.994 -24.324 -34.112 1.00 31.86 222 THR A CA 1
ATOM 1805 C C . THR A 1 222 ? 2.284 -25.629 -34.436 1.00 31.86 222 THR A C 1
ATOM 1807 O O . THR A 1 222 ? 2.600 -26.214 -35.464 1.00 31.86 222 THR A O 1
ATOM 1810 N N . THR A 1 223 ? 1.355 -26.081 -33.587 1.00 25.94 223 THR A N 1
ATOM 1811 C CA . THR A 1 223 ? 0.179 -26.910 -33.936 1.00 25.94 223 THR A CA 1
ATOM 1812 C C . THR A 1 223 ? -0.747 -27.006 -32.710 1.00 25.94 223 THR A C 1
ATOM 1814 O O . THR A 1 223 ? -0.312 -27.466 -31.661 1.00 25.94 223 THR A O 1
ATOM 1817 N N . VAL A 1 224 ? -1.976 -26.483 -32.876 1.00 29.39 224 VAL A N 1
ATOM 1818 C CA . VAL A 1 224 ? -3.312 -27.069 -32.574 1.00 29.39 224 VAL A CA 1
ATOM 1819 C C . VAL A 1 224 ? -3.374 -27.988 -31.333 1.00 29.39 224 VAL A C 1
ATOM 1821 O O . VAL A 1 224 ? -2.685 -29.000 -31.300 1.00 29.39 224 VAL A O 1
ATOM 1824 N N . VAL A 1 225 ? -4.138 -27.711 -30.265 1.00 34.28 225 VAL A N 1
ATOM 1825 C CA . VAL A 1 225 ? -5.597 -27.471 -30.103 1.00 34.28 225 VAL A CA 1
ATOM 1826 C C . VAL A 1 225 ? -5.835 -26.445 -28.994 1.00 34.28 225 VAL A C 1
ATOM 1828 O O . VAL A 1 225 ? -5.111 -26.520 -27.975 1.00 34.28 225 VAL A O 1
#

Radius of gyration: 20.43 Å; Cα contacts (8 Å, |Δi|>4): 402; chains: 1; bounding box: 47×53×56 Å

Sequence (225 aa):
PGLRVWISRADNPARKLKYTWELAEADGRIYGTDTGLPNRLVRKLLENRQLPWLTGYDEVVPEKRYGERSRVDFWLRRGRRETYLEVKNCHLLYPDGRAYFPDAVSDRASAHLRELAAVAGPRVRAHVLFVCQMPGVKEVRPSDAHDPTFAATAREVRRQGVTFSAIEVLHTPDHLTVTRRLPVSLRPYAVERVARWRKTARRPQSRSSGTAKEKEELRNLTTVV

Foldseek 3Di:
DPWDWDWDADPDPPDPDRIDTAWTDDPNKIFGPDPCVQLVVVVVCVVVVVPVVPDQFPDKDAQCDFDDDGTARIWTDHPQAIEREHEAEWEDADPVLATEPDQAEDPPLLVVLVRLLVQDDPRYAREYEYEGAIPRRQEYEYQCLHYVSSLVSVVVSVVSHYYYWYWYWYDDPVDIDGDDIHHYDSDDDDSVVVVVRVVVVPDPPPPPPDDPVVVVVVVPPDDDD

Nearest PDB structures (foldseek):
  4dap-assembly1_A  TM=9.287E-01  e=3.916E-19  Escherichia coli K-12
  4da2-assembly1_A  TM=9.193E-01  e=4.872E-14  Pyrococcus furiosus DSM 3638
  1y88-assembly1_A  TM=5.892E-01  e=2.394E-02  Archaeoglobus fulgidus
  8gh6-assembly1_A  TM=4.984E-01  e=1.499E+00  Bombyx mori
  8ibz-assembly1_C  TM=4.719E-01  e=2.957E+00  Bombyx mori

pLDDT: mean 87.6, std 16.98, range [25.94, 98.62]

Secondary structure (DSSP, 8-state):
----EEEEEPS-TT-SSSEEEEEEEETTEEEE--SSHHHHHHHHHHHTT--TTS---SEEEEEEEETTTEEEEEEEEETTEEEEEEEEEE-EE-TTSEEEE-SS--HHHHHHHHHHHHT-BTTEEEEEEEEE-SS---EEEE-TTT-HHHHHHHHHHHHTT-EEEEEEEEE-SS-EEEEEEE-B------HHHHHHHHHHHTS--------HHHHHHGGG-----